Protein AF-A0A378X7G4-F1 (afdb_monomer)

pLDDT: mean 95.19, std 6.34, range [35.47, 98.81]

Structure (mmCIF, N/CA/C/O backbone):
data_AF-A0A378X7G4-F1
#
_entry.id   AF-A0A378X7G4-F1
#
loop_
_atom_site.group_PDB
_atom_site.id
_atom_site.type_symbol
_atom_site.label_atom_id
_atom_site.label_alt_id
_atom_site.label_comp_id
_atom_site.label_asym_id
_atom_site.label_entity_id
_atom_site.label_seq_id
_atom_site.pdbx_PDB_ins_code
_atom_site.Cartn_x
_atom_site.Cartn_y
_atom_site.Cartn_z
_atom_site.occupancy
_atom_site.B_iso_or_equiv
_atom_site.auth_seq_id
_atom_site.auth_comp_id
_atom_site.auth_asym_id
_atom_site.auth_atom_id
_atom_site.pdbx_PDB_model_num
ATOM 1 N N . MET A 1 1 ? -7.967 -19.790 5.356 1.00 35.47 1 MET A N 1
ATOM 2 C CA . MET A 1 1 ? -6.818 -19.905 4.427 1.00 35.47 1 MET A CA 1
ATOM 3 C C . MET A 1 1 ? -5.693 -19.084 5.036 1.00 35.47 1 MET A C 1
ATOM 5 O O . MET A 1 1 ? -6.019 -18.020 5.547 1.00 35.47 1 MET A O 1
ATOM 9 N N . PRO A 1 2 ? -4.436 -19.554 5.077 1.00 47.34 2 PRO A N 1
ATOM 10 C CA . PRO A 1 2 ? -3.350 -18.771 5.660 1.00 47.34 2 PRO A CA 1
ATOM 11 C C . PRO A 1 2 ? -3.248 -17.403 4.979 1.00 47.34 2 PRO A C 1
ATOM 13 O O . PRO A 1 2 ? -3.559 -17.244 3.797 1.00 47.34 2 PRO A O 1
ATOM 16 N N . VAL A 1 3 ? -2.841 -16.405 5.757 1.00 61.59 3 VAL A N 1
ATOM 17 C CA . VAL A 1 3 ? -2.626 -15.044 5.280 1.00 61.59 3 VAL A CA 1
ATOM 18 C C . VAL A 1 3 ? -1.463 -15.049 4.291 1.00 61.59 3 VAL A C 1
ATOM 20 O O . VAL A 1 3 ? -0.300 -15.020 4.682 1.00 61.59 3 VAL A O 1
ATOM 23 N N . ASN A 1 4 ? -1.779 -15.107 2.999 1.00 81.88 4 ASN A N 1
ATOM 24 C CA . ASN A 1 4 ? -0.755 -15.203 1.971 1.00 81.88 4 ASN A CA 1
ATOM 25 C C . ASN A 1 4 ? -0.098 -13.837 1.749 1.00 81.88 4 ASN A C 1
ATOM 27 O O . ASN A 1 4 ? -0.725 -12.869 1.297 1.00 81.88 4 ASN A O 1
ATOM 31 N N . VAL A 1 5 ? 1.190 -13.781 2.070 1.00 94.00 5 VAL A N 1
ATOM 32 C CA . VAL A 1 5 ? 2.094 -12.664 1.807 1.00 94.00 5 VAL A CA 1
ATOM 33 C C . VAL A 1 5 ? 3.310 -13.242 1.101 1.00 94.00 5 VAL A C 1
ATOM 35 O O . VAL A 1 5 ? 3.940 -14.156 1.620 1.00 94.00 5 VAL A O 1
ATOM 38 N N . ILE A 1 6 ? 3.640 -12.703 -0.068 1.00 96.56 6 ILE A N 1
ATOM 39 C CA . ILE A 1 6 ? 4.942 -12.913 -0.702 1.00 96.56 6 ILE A CA 1
ATOM 40 C C . ILE A 1 6 ? 5.755 -11.680 -0.347 1.00 96.56 6 ILE A C 1
ATOM 42 O O . ILE A 1 6 ? 5.477 -10.594 -0.860 1.00 96.56 6 ILE A O 1
ATOM 46 N N . ASP A 1 7 ? 6.684 -11.827 0.592 1.00 94.75 7 ASP A N 1
ATOM 47 C CA . ASP A 1 7 ? 7.397 -10.695 1.177 1.00 94.75 7 ASP A CA 1
ATOM 48 C C . ASP A 1 7 ? 8.709 -10.337 0.457 1.00 94.75 7 ASP A C 1
ATOM 50 O O . ASP A 1 7 ? 9.270 -9.269 0.717 1.00 94.75 7 ASP A O 1
ATOM 54 N N . ARG A 1 8 ? 9.167 -11.203 -0.460 1.00 95.06 8 ARG A N 1
ATOM 55 C CA . ARG A 1 8 ? 10.351 -11.041 -1.320 1.00 95.06 8 ARG A CA 1
ATOM 56 C C . ARG A 1 8 ? 10.139 -11.692 -2.686 1.00 95.06 8 ARG A C 1
ATOM 58 O O . ARG A 1 8 ? 9.442 -12.699 -2.805 1.00 95.06 8 ARG A O 1
ATOM 65 N N . PHE A 1 9 ? 10.777 -11.150 -3.724 1.00 96.94 9 PHE A N 1
ATOM 66 C CA . PHE A 1 9 ? 10.711 -11.681 -5.094 1.00 96.94 9 PHE A CA 1
ATOM 67 C C . PHE A 1 9 ? 11.976 -12.471 -5.444 1.00 96.94 9 PHE A C 1
ATOM 69 O O . PHE A 1 9 ? 12.744 -12.115 -6.340 1.00 96.94 9 PHE A O 1
ATOM 76 N N . GLU A 1 10 ? 12.174 -13.564 -4.717 1.00 94.19 10 GLU A N 1
ATOM 77 C CA . GLU A 1 10 ? 13.291 -14.503 -4.858 1.00 94.19 10 GLU A CA 1
ATOM 78 C C . GLU A 1 10 ? 12.762 -15.893 -5.258 1.00 94.19 10 GLU A C 1
ATOM 80 O O . GLU A 1 10 ? 11.548 -16.120 -5.288 1.00 94.19 10 GLU A O 1
ATOM 85 N N . ASP A 1 11 ? 13.659 -16.802 -5.647 1.00 94.19 11 ASP A N 1
ATOM 86 C CA . ASP A 1 11 ? 13.351 -18.196 -5.998 1.00 94.19 11 ASP A CA 1
ATOM 87 C C . ASP A 1 11 ? 12.142 -18.350 -6.945 1.00 94.19 11 ASP A C 1
ATOM 89 O O . ASP A 1 11 ? 12.082 -17.749 -8.024 1.00 94.19 11 ASP A O 1
ATOM 93 N N . GLN A 1 12 ? 11.127 -19.117 -6.538 1.00 94.62 12 GLN A N 1
ATOM 94 C CA . GLN A 1 12 ? 9.896 -19.342 -7.300 1.00 94.62 12 GLN A CA 1
ATOM 95 C C . GLN A 1 12 ? 9.088 -18.060 -7.576 1.00 94.62 12 GLN A C 1
ATOM 97 O O . GLN A 1 12 ? 8.245 -18.043 -8.477 1.00 94.62 12 GLN A O 1
ATOM 102 N N . HIS A 1 13 ? 9.339 -16.982 -6.828 1.00 96.62 13 HIS A N 1
ATOM 103 C CA . HIS A 1 13 ? 8.706 -15.671 -6.973 1.00 96.62 13 HIS A CA 1
ATOM 104 C C . HIS A 1 13 ? 9.586 -14.661 -7.714 1.00 96.62 13 HIS A C 1
ATOM 106 O O . HIS A 1 13 ? 9.145 -13.537 -7.959 1.00 96.62 13 HIS A O 1
ATOM 112 N N . ARG A 1 14 ? 10.787 -15.055 -8.164 1.00 97.19 14 ARG A N 1
ATOM 113 C CA . ARG A 1 14 ? 11.723 -14.171 -8.876 1.00 97.19 14 ARG A CA 1
ATOM 114 C C . ARG A 1 14 ? 11.117 -13.504 -10.106 1.00 97.19 14 ARG A C 1
ATOM 116 O O . ARG A 1 14 ? 11.464 -12.370 -10.418 1.00 97.19 14 ARG A O 1
ATOM 123 N N . TYR A 1 15 ? 10.165 -14.160 -10.764 1.00 96.88 15 TYR A N 1
ATOM 124 C CA . TYR A 1 15 ? 9.430 -13.613 -11.907 1.00 96.88 15 TYR A CA 1
ATOM 125 C C . TYR A 1 15 ? 8.639 -12.329 -11.593 1.00 96.88 15 TYR A C 1
ATOM 127 O O . TYR A 1 15 ? 8.263 -11.620 -12.522 1.00 96.88 15 TYR A O 1
ATOM 135 N N . LEU A 1 16 ? 8.386 -12.001 -10.322 1.00 98.00 16 LEU A N 1
ATOM 136 C CA . LEU A 1 16 ? 7.753 -10.744 -9.909 1.00 98.00 16 LEU A CA 1
ATOM 137 C C . LEU A 1 16 ? 8.734 -9.560 -9.933 1.00 98.00 16 LEU A C 1
ATOM 139 O O . LEU A 1 16 ? 8.317 -8.427 -10.160 1.00 98.00 16 LEU A O 1
ATOM 143 N N . SER A 1 17 ? 10.037 -9.812 -9.782 1.00 97.75 17 SER A N 1
ATOM 144 C CA . SER A 1 17 ? 11.073 -8.775 -9.765 1.00 97.75 17 SER A CA 1
ATOM 145 C C . SER A 1 17 ? 11.287 -8.135 -11.139 1.00 97.75 17 SER A C 1
ATOM 147 O O . SER A 1 17 ? 11.224 -8.802 -12.173 1.00 97.75 17 SER A O 1
ATOM 149 N N . ASN A 1 18 ? 11.644 -6.850 -11.177 1.00 97.19 18 ASN A N 1
ATOM 150 C CA . ASN A 1 18 ? 12.083 -6.189 -12.415 1.00 97.19 18 ASN A CA 1
ATOM 151 C C . ASN A 1 18 ? 13.447 -6.692 -12.924 1.00 97.19 18 ASN A C 1
ATOM 153 O O . ASN A 1 18 ? 13.796 -6.477 -14.085 1.00 97.19 18 ASN A O 1
ATOM 157 N N . PHE A 1 19 ? 14.194 -7.380 -12.055 1.00 96.94 19 PHE A N 1
ATOM 158 C CA . PHE A 1 19 ? 15.480 -8.024 -12.330 1.00 96.94 19 PHE A CA 1
ATOM 159 C C . PHE A 1 19 ? 15.328 -9.482 -12.790 1.00 96.94 19 PHE A C 1
ATOM 161 O O . PHE A 1 19 ? 16.297 -10.239 -12.772 1.00 96.94 19 PHE A O 1
ATOM 168 N N . SER A 1 20 ? 14.112 -9.923 -13.115 1.00 96.00 20 SER A N 1
ATOM 169 C CA . SER A 1 20 ? 13.889 -11.218 -13.757 1.00 96.00 20 SER A CA 1
ATOM 170 C C . SER A 1 20 ? 14.214 -11.148 -15.247 1.00 96.00 20 SER A C 1
ATOM 172 O O . SER A 1 20 ? 13.857 -10.152 -15.884 1.00 96.00 20 SER A O 1
ATOM 174 N N . ASP A 1 21 ? 14.747 -12.232 -15.803 1.00 94.06 21 ASP A N 1
ATOM 175 C CA . ASP A 1 21 ? 15.104 -12.357 -17.223 1.00 94.06 21 ASP A CA 1
ATOM 176 C C . ASP A 1 21 ? 13.869 -12.605 -18.102 1.00 94.06 21 ASP A C 1
ATOM 178 O O . ASP A 1 21 ? 13.699 -13.652 -18.722 1.00 94.06 21 ASP A O 1
ATOM 182 N N . PHE A 1 22 ? 12.966 -11.625 -18.110 1.00 95.44 22 PHE A N 1
ATOM 183 C CA . PHE A 1 22 ? 11.784 -11.598 -18.959 1.00 95.44 22 PHE A CA 1
ATOM 184 C C . PHE A 1 22 ? 11.665 -10.235 -19.637 1.00 95.44 22 PHE A C 1
ATOM 186 O O . PHE A 1 22 ? 11.726 -9.213 -18.938 1.00 95.44 22 PHE A O 1
ATOM 193 N N . PRO A 1 23 ? 11.447 -10.211 -20.963 1.00 95.75 23 PRO A N 1
ATOM 194 C CA . PRO A 1 23 ? 11.403 -8.974 -21.716 1.00 95.75 23 PRO A CA 1
ATOM 195 C C . PRO A 1 23 ? 10.223 -8.106 -21.288 1.00 95.75 23 PRO A C 1
ATOM 197 O O . PRO A 1 23 ? 9.150 -8.586 -20.915 1.00 95.75 23 PRO A O 1
ATOM 200 N N . ALA A 1 24 ? 10.424 -6.799 -21.382 1.00 97.06 24 ALA A N 1
ATOM 201 C CA . ALA A 1 24 ? 9.384 -5.804 -21.185 1.00 97.06 24 ALA A CA 1
ATOM 202 C C . ALA A 1 24 ? 9.487 -4.754 -22.287 1.00 97.06 24 ALA A C 1
ATOM 204 O O . ALA A 1 24 ? 10.575 -4.480 -22.796 1.00 97.06 24 ALA A O 1
ATOM 205 N N . ALA A 1 25 ? 8.363 -4.141 -22.641 1.00 96.00 25 ALA A N 1
ATOM 206 C CA . ALA A 1 25 ? 8.359 -2.986 -23.527 1.00 96.00 25 ALA A CA 1
ATOM 207 C C . ALA A 1 25 ? 7.962 -1.722 -22.772 1.00 96.00 25 ALA A C 1
ATOM 209 O O . ALA A 1 25 ? 7.147 -1.764 -21.851 1.00 96.00 25 ALA A O 1
ATOM 210 N N . TYR A 1 26 ? 8.506 -0.600 -23.218 1.00 96.62 26 TYR A N 1
ATOM 211 C CA . TYR A 1 26 ? 8.044 0.725 -22.839 1.00 96.62 26 TYR A CA 1
ATOM 212 C C . TYR A 1 26 ? 8.026 1.594 -24.086 1.00 96.62 26 TYR A C 1
ATOM 214 O O . TYR A 1 26 ? 9.038 1.679 -24.792 1.00 96.62 26 TYR A O 1
ATOM 222 N N . ARG A 1 27 ? 6.867 2.207 -24.359 1.00 89.50 27 ARG A N 1
ATOM 223 C CA . ARG A 1 27 ? 6.539 2.750 -25.686 1.00 89.50 27 ARG A CA 1
ATOM 224 C C . ARG A 1 27 ? 6.741 1.655 -26.749 1.00 89.50 27 ARG A C 1
ATOM 226 O O . ARG A 1 27 ? 6.476 0.484 -26.480 1.00 89.50 27 ARG A O 1
ATOM 233 N N . ASP A 1 28 ? 7.260 2.010 -27.914 1.00 87.81 28 ASP A N 1
ATOM 234 C CA . ASP A 1 28 ? 7.427 1.092 -29.045 1.00 87.81 28 ASP A CA 1
ATOM 235 C C . ASP A 1 28 ? 8.752 0.307 -29.024 1.00 87.81 28 ASP A C 1
ATOM 237 O O . ASP A 1 28 ? 9.139 -0.289 -30.027 1.00 87.81 28 ASP A O 1
ATOM 241 N N . ARG A 1 29 ? 9.475 0.289 -27.890 1.00 94.94 29 ARG A N 1
ATOM 242 C CA . ARG A 1 29 ? 10.772 -0.397 -27.764 1.00 94.94 29 ARG A CA 1
ATOM 243 C C . ARG A 1 29 ? 10.734 -1.544 -26.762 1.00 94.94 29 ARG A C 1
ATOM 245 O O . ARG A 1 29 ? 10.233 -1.404 -25.645 1.00 94.94 29 ARG A O 1
ATOM 252 N N . TRP A 1 30 ? 11.339 -2.656 -27.167 1.00 95.88 30 TRP A N 1
ATOM 253 C CA . TRP A 1 30 ? 11.593 -3.826 -26.336 1.00 95.88 30 TRP A CA 1
ATOM 254 C C . TRP A 1 30 ? 12.924 -3.731 -25.606 1.00 95.88 30 TRP A C 1
ATOM 256 O O . TRP A 1 30 ? 13.909 -3.221 -26.141 1.00 95.88 30 TRP A O 1
ATOM 266 N N . TYR A 1 31 ? 12.936 -4.265 -24.390 1.00 97.81 31 TYR A N 1
ATOM 267 C CA . TYR A 1 31 ? 14.105 -4.319 -23.535 1.00 97.81 31 TYR A CA 1
ATOM 268 C C . TYR A 1 31 ? 14.277 -5.718 -22.932 1.00 97.81 31 TYR A C 1
ATOM 270 O O . TYR A 1 31 ? 13.270 -6.392 -22.687 1.00 97.81 31 TYR A O 1
ATOM 278 N N . PRO A 1 32 ? 15.523 -6.134 -22.628 1.00 97.25 32 PRO A N 1
ATOM 279 C CA . PRO A 1 32 ? 15.801 -7.455 -22.061 1.00 97.25 32 PRO A CA 1
ATOM 280 C C . PRO A 1 32 ? 15.066 -7.729 -20.745 1.00 97.25 32 PRO A C 1
ATOM 282 O O . PRO A 1 32 ? 14.628 -8.849 -20.503 1.00 97.25 32 PRO A O 1
ATOM 285 N N . THR A 1 33 ? 14.901 -6.702 -19.903 1.00 98.12 33 THR A N 1
ATOM 286 C CA . THR A 1 33 ? 14.136 -6.796 -18.652 1.00 98.12 33 THR A CA 1
ATOM 287 C C . THR A 1 33 ? 13.310 -5.540 -18.384 1.00 98.12 33 THR A C 1
ATOM 289 O O . THR A 1 33 ? 13.551 -4.473 -18.957 1.00 98.12 33 THR A O 1
ATOM 292 N N . ALA A 1 34 ? 12.372 -5.636 -17.439 1.00 98.00 34 ALA A N 1
ATOM 293 C CA . ALA A 1 34 ? 11.649 -4.476 -16.917 1.00 98.00 34 ALA A CA 1
ATOM 294 C C . ALA A 1 34 ? 12.586 -3.399 -16.337 1.00 98.00 34 ALA A C 1
ATOM 296 O O . ALA A 1 34 ? 12.330 -2.211 -16.519 1.00 98.00 34 ALA A O 1
ATOM 297 N N . GLU A 1 35 ? 13.698 -3.781 -15.697 1.00 98.44 35 GLU A N 1
ATOM 298 C CA . GLU A 1 35 ? 14.681 -2.805 -15.209 1.00 98.44 35 GLU A CA 1
ATOM 299 C C . GLU A 1 35 ? 15.330 -2.014 -16.354 1.00 98.44 35 GLU A C 1
ATOM 301 O O . GLU A 1 35 ? 15.507 -0.806 -16.223 1.00 98.44 35 GLU A O 1
ATOM 306 N N . HIS A 1 36 ? 15.632 -2.654 -17.490 1.00 98.75 36 HIS A N 1
ATOM 307 C CA . HIS A 1 36 ? 16.171 -1.957 -18.663 1.00 98.75 36 HIS A CA 1
ATOM 308 C C . HIS A 1 36 ? 15.172 -0.928 -19.201 1.00 98.75 36 HIS A C 1
ATOM 310 O O . HIS A 1 36 ? 15.531 0.233 -19.401 1.00 98.75 36 HIS A O 1
ATOM 316 N N . ALA A 1 37 ? 13.908 -1.328 -19.362 1.00 98.44 37 ALA A N 1
ATOM 317 C CA . ALA A 1 37 ? 12.851 -0.434 -19.825 1.00 98.44 37 ALA A CA 1
ATOM 318 C C . ALA A 1 37 ? 12.656 0.758 -18.871 1.00 98.44 37 ALA A C 1
ATOM 320 O O . ALA A 1 37 ? 12.609 1.911 -19.303 1.00 98.44 37 ALA A O 1
ATOM 321 N N . PHE A 1 38 ? 12.605 0.494 -17.562 1.00 98.50 38 PHE A N 1
ATOM 322 C CA . PHE A 1 38 ? 12.433 1.527 -16.544 1.00 98.50 38 PHE A CA 1
ATOM 323 C C . PHE A 1 38 ? 13.642 2.471 -16.445 1.00 98.50 38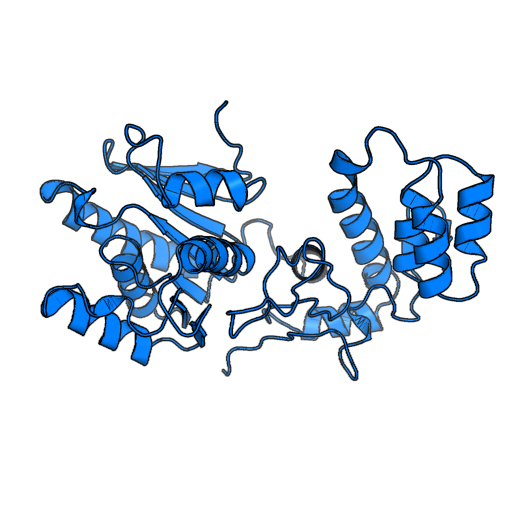 PHE A C 1
ATOM 325 O O . PHE A 1 38 ? 13.473 3.681 -16.297 1.00 98.50 38 PHE A O 1
ATOM 332 N N . ALA A 1 39 ? 14.864 1.944 -16.551 1.00 98.50 39 ALA A N 1
ATOM 333 C CA . ALA A 1 39 ? 16.085 2.741 -16.562 1.00 98.50 39 ALA A CA 1
ATOM 334 C C . ALA A 1 39 ? 16.169 3.639 -17.803 1.00 98.50 39 ALA A C 1
ATOM 336 O O . ALA A 1 39 ? 16.522 4.809 -17.669 1.00 98.50 39 ALA A O 1
ATOM 337 N N . ALA A 1 40 ? 15.804 3.130 -18.983 1.00 98.38 40 ALA A N 1
ATOM 338 C CA . ALA A 1 40 ? 15.804 3.902 -20.225 1.00 98.38 40 ALA A CA 1
ATOM 339 C C . ALA A 1 40 ? 14.751 5.020 -20.208 1.00 98.38 40 ALA A C 1
ATOM 341 O O . ALA A 1 40 ? 15.003 6.123 -20.683 1.00 98.38 40 ALA A O 1
ATOM 342 N N . ALA A 1 41 ? 13.595 4.779 -19.583 1.00 98.12 41 ALA A N 1
ATOM 343 C CA . ALA A 1 41 ? 12.507 5.751 -19.479 1.00 98.12 41 ALA A CA 1
ATOM 344 C C . ALA A 1 41 ? 12.843 7.015 -18.661 1.00 98.12 41 ALA A C 1
ATOM 346 O O . ALA A 1 41 ? 12.105 8.005 -18.727 1.00 98.12 41 ALA A O 1
ATOM 347 N N . LYS A 1 42 ? 13.938 6.989 -17.889 1.00 98.31 42 LYS A N 1
ATOM 348 C CA . LYS A 1 42 ? 14.423 8.122 -17.087 1.00 98.31 42 LYS A CA 1
ATOM 349 C C . LYS A 1 42 ? 14.941 9.285 -17.920 1.00 98.31 42 LYS A C 1
ATOM 351 O O . LYS A 1 42 ? 15.027 10.395 -17.406 1.00 98.31 42 LYS A O 1
ATOM 356 N N . THR A 1 43 ? 15.292 9.049 -19.175 1.00 98.06 43 THR A N 1
ATOM 357 C CA . THR A 1 43 ? 15.865 10.063 -20.055 1.00 98.06 43 THR A CA 1
ATOM 358 C C . THR A 1 43 ? 15.116 10.123 -21.375 1.00 98.06 43 THR A C 1
ATOM 360 O O . THR A 1 43 ? 14.380 9.208 -21.741 1.00 98.06 43 THR A O 1
ATOM 363 N N . THR A 1 44 ? 15.281 11.236 -22.076 1.00 96.31 44 THR A N 1
ATOM 364 C CA . THR A 1 44 ? 14.825 11.417 -23.456 1.00 96.31 44 THR A CA 1
ATOM 365 C C . THR A 1 44 ? 15.981 11.362 -24.451 1.00 96.31 44 THR A C 1
ATOM 367 O O . THR A 1 44 ? 15.726 11.418 -25.649 1.00 96.31 44 THR A O 1
ATOM 370 N N . ASP A 1 45 ? 17.227 11.239 -23.978 1.00 97.50 45 ASP A N 1
ATOM 371 C CA . ASP A 1 45 ? 18.416 11.154 -24.824 1.00 97.50 45 ASP A CA 1
ATOM 372 C C . ASP A 1 45 ? 18.500 9.777 -25.519 1.00 97.50 45 ASP A C 1
ATOM 374 O O . ASP A 1 45 ? 18.670 8.753 -24.840 1.00 97.50 45 ASP A O 1
ATOM 378 N N . PRO A 1 46 ? 18.415 9.720 -26.864 1.00 96.69 46 PRO A N 1
ATOM 379 C CA . PRO A 1 46 ? 18.451 8.466 -27.611 1.00 96.69 46 PRO A CA 1
ATOM 380 C C . PRO A 1 46 ? 19.738 7.656 -27.416 1.00 96.69 46 PRO A C 1
ATOM 382 O O . PRO A 1 46 ? 19.675 6.426 -27.430 1.00 96.69 46 PRO A O 1
ATOM 385 N N . GLN A 1 47 ? 20.890 8.305 -27.206 1.00 97.75 47 GLN A N 1
ATOM 386 C CA . GLN A 1 47 ? 22.169 7.611 -27.026 1.00 97.75 47 GLN A CA 1
ATOM 387 C C . GLN A 1 47 ? 22.199 6.857 -25.695 1.00 97.75 47 GLN A C 1
ATOM 389 O O . GLN A 1 47 ? 22.606 5.694 -25.639 1.00 97.75 47 GLN A O 1
ATOM 394 N N . TRP A 1 48 ? 21.706 7.485 -24.624 1.00 98.19 48 TRP A N 1
ATOM 395 C CA . TRP A 1 48 ? 21.566 6.823 -23.327 1.00 98.19 48 TRP A CA 1
ATOM 396 C C . TRP A 1 48 ? 20.532 5.703 -23.360 1.00 98.19 48 TRP A C 1
ATOM 398 O O . TRP A 1 48 ? 20.771 4.648 -22.774 1.00 98.19 48 TRP A O 1
ATOM 408 N N . ILE A 1 49 ? 19.414 5.902 -24.063 1.00 98.25 49 ILE A N 1
ATOM 409 C CA . ILE A 1 49 ? 18.386 4.869 -24.239 1.00 98.25 49 ILE A CA 1
ATOM 410 C C . ILE A 1 49 ? 18.972 3.635 -24.934 1.00 98.25 49 ILE A C 1
ATOM 412 O O . ILE A 1 49 ? 18.781 2.524 -24.439 1.00 98.25 49 ILE A O 1
ATOM 416 N N . ALA A 1 50 ? 19.709 3.813 -26.037 1.00 97.69 50 ALA A N 1
ATOM 417 C CA . ALA A 1 50 ? 20.367 2.708 -26.739 1.00 97.69 50 ALA A CA 1
ATOM 418 C C . ALA A 1 50 ? 21.378 1.998 -25.828 1.00 97.69 50 ALA A C 1
ATOM 420 O O . ALA A 1 50 ? 21.290 0.790 -25.632 1.00 97.69 50 ALA A O 1
ATOM 421 N N . ARG A 1 51 ? 22.255 2.760 -25.164 1.00 98.12 51 ARG A N 1
ATOM 422 C CA . ARG A 1 51 ? 23.260 2.205 -24.248 1.00 98.12 51 ARG A CA 1
ATOM 423 C C . ARG A 1 51 ? 22.650 1.416 -23.088 1.00 98.12 51 ARG A C 1
ATOM 425 O O . ARG A 1 51 ? 23.226 0.424 -22.655 1.00 98.12 51 ARG A O 1
ATOM 432 N N . ILE A 1 52 ? 21.518 1.870 -22.547 1.00 98.50 52 ILE A N 1
ATOM 433 C CA . ILE A 1 52 ? 20.797 1.145 -21.495 1.00 98.50 52 ILE A CA 1
ATOM 434 C C . ILE A 1 52 ? 20.161 -0.120 -22.056 1.00 98.50 52 ILE A C 1
ATOM 436 O O . ILE A 1 52 ? 20.204 -1.139 -21.379 1.00 98.50 52 ILE A O 1
ATOM 440 N N . ALA A 1 53 ? 19.581 -0.068 -23.256 1.00 97.81 53 ALA A N 1
ATOM 441 C CA . ALA A 1 53 ? 18.983 -1.237 -23.891 1.00 97.81 53 ALA A CA 1
ATOM 442 C C . ALA A 1 53 ? 20.009 -2.350 -24.161 1.00 97.81 53 ALA A C 1
ATOM 444 O O . ALA A 1 53 ? 19.665 -3.517 -23.996 1.00 97.81 53 ALA A O 1
ATOM 445 N N . ASP A 1 54 ? 21.247 -1.977 -24.493 1.00 98.06 54 ASP A N 1
ATOM 446 C CA . ASP A 1 54 ? 22.352 -2.898 -24.793 1.00 98.06 54 ASP A CA 1
ATOM 447 C C . ASP A 1 54 ? 23.157 -3.309 -23.544 1.00 98.06 54 ASP A C 1
ATOM 449 O O . ASP A 1 54 ? 24.195 -3.969 -23.641 1.00 98.06 54 ASP A O 1
ATOM 453 N N . ALA A 1 55 ? 22.726 -2.901 -22.346 1.00 98.38 55 ALA A N 1
ATOM 454 C CA . ALA A 1 55 ? 23.420 -3.256 -21.117 1.00 98.38 55 ALA A CA 1
ATOM 455 C C . ALA A 1 55 ? 23.396 -4.784 -20.895 1.00 98.38 55 ALA A C 1
ATOM 457 O O . ALA A 1 55 ? 22.366 -5.425 -21.089 1.00 98.38 55 ALA A O 1
ATOM 458 N N . PRO A 1 56 ? 24.496 -5.395 -20.417 1.00 97.81 56 PRO A N 1
ATOM 459 C CA . PRO A 1 56 ? 24.597 -6.855 -20.320 1.00 97.81 56 PRO A CA 1
ATOM 460 C C . PRO A 1 56 ? 23.777 -7.463 -19.170 1.00 97.81 56 PRO A C 1
ATOM 462 O O . PRO A 1 56 ? 23.718 -8.680 -19.031 1.00 97.81 56 PRO A O 1
ATOM 465 N N . SER A 1 57 ? 23.204 -6.643 -18.283 1.00 98.31 57 SER A N 1
ATOM 466 C CA . SER A 1 57 ? 22.427 -7.114 -17.135 1.00 98.31 57 SER A CA 1
ATOM 467 C C . SER A 1 57 ? 21.496 -6.023 -16.594 1.00 98.31 57 SER A C 1
ATOM 469 O O . SER A 1 57 ? 21.802 -4.832 -16.728 1.00 98.31 57 SER A O 1
ATOM 471 N N . PRO A 1 58 ? 20.402 -6.382 -15.887 1.00 97.94 58 PRO A N 1
ATOM 472 C CA . PRO A 1 58 ? 19.546 -5.395 -15.222 1.00 97.94 58 PRO A CA 1
ATOM 473 C C . PRO A 1 58 ? 20.320 -4.537 -14.208 1.00 97.94 58 PRO A C 1
ATOM 475 O O . PRO A 1 58 ? 20.028 -3.354 -14.037 1.00 97.94 58 PRO A O 1
ATOM 478 N N . GLY A 1 59 ? 21.360 -5.092 -13.574 1.00 97.75 59 GLY A N 1
ATOM 479 C CA . GLY A 1 59 ? 22.255 -4.337 -12.697 1.00 97.75 59 GLY A CA 1
ATOM 480 C C . GLY A 1 59 ? 23.029 -3.247 -13.443 1.00 97.75 59 GLY A C 1
ATOM 481 O O . GLY A 1 59 ? 23.068 -2.104 -12.981 1.00 97.75 59 GLY A O 1
ATOM 482 N N . ALA A 1 60 ? 23.592 -3.567 -14.611 1.00 98.31 60 ALA A N 1
ATOM 483 C CA . ALA A 1 60 ? 24.276 -2.597 -15.465 1.00 98.31 60 ALA A CA 1
ATOM 484 C C . ALA A 1 60 ? 23.304 -1.531 -16.002 1.00 98.31 60 ALA A C 1
ATOM 486 O O . ALA A 1 60 ? 23.606 -0.337 -15.940 1.00 98.31 60 ALA A O 1
ATOM 487 N N . ALA A 1 61 ? 22.103 -1.935 -16.425 1.00 98.56 61 ALA A N 1
ATOM 488 C CA . ALA A 1 61 ? 21.050 -1.021 -16.860 1.00 98.56 61 ALA A CA 1
ATOM 489 C C . ALA A 1 61 ? 20.655 -0.030 -15.753 1.00 98.56 61 ALA A C 1
ATOM 491 O O . ALA A 1 61 ? 20.616 1.181 -15.980 1.00 98.56 61 ALA A O 1
ATOM 492 N N . LYS A 1 62 ? 20.459 -0.517 -14.519 1.00 97.69 62 LYS A N 1
ATOM 493 C CA . LYS A 1 62 ? 20.175 0.322 -13.345 1.00 97.69 62 LYS A CA 1
ATOM 494 C C . LYS A 1 62 ? 21.296 1.317 -13.059 1.00 97.69 62 LYS A C 1
ATOM 496 O O . LYS A 1 62 ? 21.019 2.469 -12.723 1.00 97.69 62 LYS A O 1
ATOM 501 N N . GLN A 1 63 ? 22.556 0.890 -13.170 1.00 97.94 63 GLN A N 1
ATOM 502 C CA . GLN A 1 63 ? 23.717 1.763 -12.972 1.00 97.94 63 GLN A CA 1
ATOM 503 C C . GLN A 1 63 ? 23.787 2.865 -14.033 1.00 97.94 63 GLN A C 1
ATOM 505 O O . GLN A 1 63 ? 23.987 4.027 -13.682 1.00 97.94 63 GLN A O 1
ATOM 510 N N . LEU A 1 64 ? 23.569 2.529 -15.306 1.00 98.38 64 LEU A N 1
ATOM 511 C CA . LEU A 1 64 ? 23.496 3.508 -16.390 1.00 98.38 64 LEU A CA 1
ATOM 512 C C . LEU A 1 64 ? 22.327 4.477 -16.181 1.00 98.38 64 LEU A C 1
ATOM 514 O O . LEU A 1 64 ? 22.527 5.686 -16.212 1.00 98.38 64 LEU A O 1
ATOM 518 N N . GLY A 1 65 ? 21.144 3.968 -15.832 1.00 97.50 65 GLY A N 1
ATOM 519 C CA . GLY A 1 65 ? 19.956 4.765 -15.514 1.00 97.50 65 GLY A CA 1
ATOM 520 C C . GLY A 1 65 ? 20.100 5.691 -14.299 1.00 97.50 65 GLY A C 1
ATOM 521 O O . GLY A 1 65 ? 19.238 6.534 -14.075 1.00 97.50 65 GLY A O 1
ATOM 522 N N . ARG A 1 66 ? 21.149 5.552 -13.477 1.00 96.62 66 ARG A N 1
ATOM 523 C CA . ARG A 1 66 ? 21.490 6.524 -12.418 1.00 96.62 66 ARG A CA 1
ATOM 524 C C . ARG A 1 66 ? 22.337 7.694 -12.929 1.00 96.62 66 ARG A C 1
ATOM 526 O O . ARG A 1 66 ? 22.449 8.685 -12.221 1.00 96.62 66 ARG A O 1
ATOM 533 N N . ARG A 1 67 ? 22.948 7.564 -14.110 1.00 97.56 67 ARG A N 1
ATOM 534 C CA . ARG A 1 67 ? 23.879 8.538 -14.706 1.00 97.56 67 ARG A CA 1
ATOM 535 C C . ARG A 1 67 ? 23.269 9.345 -15.849 1.00 97.56 67 ARG A C 1
ATOM 537 O O . ARG A 1 67 ? 23.888 10.304 -16.295 1.00 97.56 67 ARG A O 1
ATOM 544 N N . VAL A 1 68 ? 22.098 8.944 -16.341 1.00 97.81 68 VAL A N 1
ATOM 545 C CA . VAL A 1 68 ? 21.441 9.630 -17.456 1.00 97.81 68 VAL A CA 1
ATOM 546 C C . VAL A 1 68 ? 21.049 11.066 -17.094 1.00 97.81 68 VAL A C 1
ATOM 548 O O . VAL A 1 68 ? 20.697 11.325 -15.939 1.00 97.81 68 VAL A O 1
ATOM 551 N N . PRO A 1 69 ? 20.998 11.978 -18.081 1.00 97.50 69 PRO A N 1
ATOM 552 C CA . PRO A 1 69 ? 20.263 13.228 -17.954 1.00 97.50 69 PRO A CA 1
ATOM 553 C C . PRO A 1 69 ? 18.793 12.911 -17.667 1.00 97.50 69 PRO A C 1
ATOM 555 O O . PRO A 1 69 ? 18.093 12.336 -18.507 1.00 97.50 69 PRO A O 1
ATOM 558 N N . LEU A 1 70 ? 18.345 13.220 -16.452 1.00 97.75 70 LEU A N 1
ATOM 559 C CA . LEU A 1 70 ? 16.994 12.903 -16.014 1.00 97.75 70 LEU A CA 1
ATOM 560 C C . LEU A 1 70 ? 15.994 13.827 -16.709 1.00 97.75 70 LEU A C 1
ATOM 562 O O . LEU A 1 70 ? 16.194 15.039 -16.771 1.00 97.75 70 LEU A O 1
ATOM 566 N N . ARG A 1 71 ? 14.894 13.263 -17.205 1.00 97.00 71 ARG A N 1
ATOM 567 C CA . ARG A 1 71 ? 13.798 14.064 -17.750 1.00 97.00 71 ARG A CA 1
ATOM 568 C C . ARG A 1 71 ? 13.155 14.948 -16.661 1.00 97.00 71 ARG A C 1
ATOM 570 O O . ARG A 1 71 ? 13.026 14.484 -15.524 1.00 97.00 71 ARG A O 1
ATOM 577 N N . PRO A 1 72 ? 12.702 16.176 -16.983 1.00 96.38 72 PRO A N 1
ATOM 578 C CA . PRO A 1 72 ? 12.235 17.137 -15.973 1.00 96.38 72 PRO A CA 1
ATOM 579 C C . PRO A 1 72 ? 11.018 16.682 -15.153 1.00 96.38 72 PRO A C 1
ATOM 581 O O . PRO A 1 72 ? 10.856 17.069 -14.002 1.00 96.38 72 PRO A O 1
ATOM 584 N N . ASP A 1 73 ? 10.158 15.850 -15.737 1.00 96.56 73 ASP A N 1
ATOM 585 C CA . ASP A 1 73 ? 8.901 15.361 -15.164 1.00 96.56 73 ASP A CA 1
ATOM 586 C C . ASP A 1 73 ? 9.032 14.003 -14.450 1.00 96.56 73 ASP A C 1
ATOM 588 O O . ASP A 1 73 ? 8.024 13.427 -14.033 1.00 96.56 73 ASP A O 1
ATOM 592 N N . TRP A 1 74 ? 10.253 13.472 -14.291 1.00 96.88 74 TRP A N 1
ATOM 593 C CA . TRP A 1 74 ? 10.483 12.101 -13.818 1.00 96.88 74 TRP A CA 1
ATOM 594 C C . TRP A 1 74 ? 9.783 11.772 -12.496 1.00 96.88 74 TRP A C 1
ATOM 596 O O . TRP A 1 74 ? 9.133 10.733 -12.378 1.00 96.88 74 TRP A O 1
ATOM 606 N N . GLU A 1 75 ? 9.883 12.659 -11.507 1.00 94.12 75 GLU A N 1
ATOM 607 C CA . GLU A 1 75 ? 9.299 12.424 -10.183 1.00 94.12 75 GLU A CA 1
ATOM 608 C C . GLU A 1 75 ? 7.771 12.292 -10.225 1.00 94.12 75 GLU A C 1
ATOM 610 O O . GLU A 1 75 ? 7.200 11.536 -9.436 1.00 94.12 75 GLU A O 1
ATOM 615 N N . THR A 1 76 ? 7.130 12.952 -11.191 1.00 92.25 76 THR A N 1
ATOM 616 C CA . THR A 1 76 ? 5.682 12.903 -11.415 1.00 92.25 76 THR A CA 1
ATOM 617 C C . THR A 1 76 ? 5.264 11.620 -12.129 1.00 92.25 76 THR A C 1
ATOM 619 O O . THR A 1 76 ? 4.244 11.030 -11.780 1.00 92.25 76 THR A O 1
ATOM 622 N N . ILE A 1 77 ? 6.046 11.162 -13.112 1.00 95.62 77 ILE A N 1
ATOM 623 C CA . ILE A 1 77 ? 5.622 10.075 -14.008 1.00 95.62 77 ILE A CA 1
ATOM 624 C C . ILE A 1 77 ? 6.173 8.696 -13.638 1.00 95.62 77 ILE A C 1
ATOM 626 O O . ILE A 1 77 ? 5.678 7.695 -14.149 1.00 95.62 77 ILE A O 1
ATOM 630 N N . LYS A 1 78 ? 7.198 8.595 -12.781 1.00 96.88 78 LYS A N 1
ATOM 631 C CA . LYS A 1 78 ? 7.913 7.328 -12.523 1.00 96.88 78 LYS A CA 1
ATOM 632 C C . LYS A 1 78 ? 6.997 6.171 -12.111 1.00 96.88 78 LYS A C 1
ATOM 634 O O . LYS A 1 78 ? 7.261 5.024 -12.458 1.00 96.88 78 LYS A O 1
ATOM 639 N N . THR A 1 79 ? 5.916 6.450 -11.384 1.00 96.19 79 THR A N 1
ATOM 640 C CA . THR A 1 79 ? 4.916 5.446 -10.982 1.00 96.19 79 THR A CA 1
ATOM 641 C C . THR A 1 79 ? 4.078 4.964 -12.159 1.00 96.19 79 THR A C 1
ATOM 643 O O . THR A 1 79 ? 3.862 3.761 -12.290 1.00 96.19 79 THR A O 1
ATOM 646 N N . GLN A 1 80 ? 3.667 5.872 -13.045 1.00 96.44 80 GLN A N 1
ATOM 647 C CA . GLN A 1 80 ? 2.979 5.528 -14.286 1.00 96.44 80 GLN A CA 1
ATOM 648 C C . GLN A 1 80 ? 3.892 4.718 -15.214 1.00 96.44 80 GLN A C 1
ATOM 650 O O . GLN A 1 80 ? 3.495 3.650 -15.670 1.00 96.44 80 GLN A O 1
ATOM 655 N N . VAL A 1 81 ? 5.133 5.169 -15.418 1.00 98.12 81 VAL A N 1
ATOM 656 C CA . VAL A 1 81 ? 6.133 4.461 -16.232 1.00 98.12 81 VAL A CA 1
ATOM 657 C C . VAL A 1 81 ? 6.348 3.040 -15.716 1.00 98.12 81 VAL A C 1
ATOM 659 O O . VAL A 1 81 ? 6.335 2.092 -16.497 1.00 98.12 81 VAL A O 1
ATOM 662 N N . MET A 1 82 ? 6.503 2.864 -14.399 1.00 98.31 82 MET A N 1
ATOM 663 C CA . MET A 1 82 ? 6.643 1.530 -13.814 1.00 98.31 82 MET A CA 1
ATOM 664 C C . MET A 1 82 ? 5.421 0.654 -14.095 1.00 98.31 82 MET A C 1
ATOM 666 O O . MET A 1 82 ? 5.580 -0.511 -14.448 1.00 98.31 82 MET A O 1
ATOM 670 N N . ARG A 1 83 ? 4.206 1.200 -13.965 1.00 97.69 83 ARG A N 1
ATOM 671 C CA . ARG A 1 83 ? 2.977 0.461 -14.278 1.00 97.69 83 ARG A CA 1
ATOM 672 C C . ARG A 1 83 ? 2.945 0.012 -15.731 1.00 97.69 83 ARG A C 1
ATOM 674 O O . ARG A 1 83 ? 2.655 -1.152 -15.963 1.00 97.69 83 ARG A O 1
ATOM 681 N N . GLU A 1 84 ? 3.280 0.881 -16.680 1.00 97.88 84 GLU A N 1
ATOM 682 C CA . GLU A 1 84 ? 3.319 0.535 -18.108 1.00 97.88 84 GLU A CA 1
ATOM 683 C C . GLU A 1 84 ? 4.344 -0.570 -18.403 1.00 97.88 84 GLU A C 1
ATOM 685 O O . GLU A 1 84 ? 4.025 -1.554 -19.071 1.00 97.88 84 GLU A O 1
ATOM 690 N N . VAL A 1 85 ? 5.551 -0.456 -17.841 1.00 98.31 85 VAL A N 1
ATOM 691 C CA . VAL A 1 85 ? 6.618 -1.461 -17.982 1.00 98.31 85 VAL A CA 1
ATOM 692 C C . VAL A 1 85 ? 6.190 -2.813 -17.409 1.00 98.31 85 VAL A C 1
ATOM 694 O O . VAL A 1 85 ? 6.328 -3.847 -18.067 1.00 98.31 85 VAL A O 1
ATOM 697 N N . VAL A 1 86 ? 5.662 -2.820 -16.182 1.00 98.19 86 VAL A N 1
ATOM 698 C CA . VAL A 1 86 ? 5.212 -4.043 -15.508 1.00 98.19 86 VAL A CA 1
ATOM 699 C C . VAL A 1 86 ? 4.026 -4.651 -16.255 1.00 98.19 86 VAL A C 1
ATOM 701 O O . VAL A 1 86 ? 4.041 -5.846 -16.534 1.00 98.19 86 VAL A O 1
ATOM 704 N N . ALA A 1 87 ? 3.034 -3.850 -16.647 1.00 97.44 87 ALA A N 1
ATOM 705 C CA . ALA A 1 87 ? 1.897 -4.320 -17.434 1.00 97.44 87 ALA A CA 1
ATOM 706 C C . ALA A 1 87 ? 2.360 -4.981 -18.737 1.00 97.44 87 ALA A C 1
ATOM 708 O O . ALA A 1 87 ? 1.934 -6.090 -19.041 1.00 97.44 87 ALA A O 1
ATOM 709 N N . SER A 1 88 ? 3.298 -4.359 -19.456 1.00 97.06 88 SER A N 1
ATOM 710 C CA . SER A 1 88 ? 3.869 -4.894 -20.695 1.00 97.06 88 SER A CA 1
ATOM 711 C C . SER A 1 88 ? 4.572 -6.242 -20.498 1.00 97.06 88 SER A C 1
ATOM 713 O O . SER A 1 88 ? 4.315 -7.185 -21.250 1.00 97.06 88 SER A O 1
ATOM 715 N N . LYS A 1 89 ? 5.391 -6.370 -19.443 1.00 96.75 89 LYS A N 1
ATOM 716 C CA . LYS A 1 89 ? 6.074 -7.624 -19.075 1.00 96.75 89 LYS A CA 1
ATOM 717 C C . LYS A 1 89 ? 5.093 -8.792 -18.934 1.00 96.75 89 LYS A C 1
ATOM 719 O O . LYS A 1 89 ? 5.344 -9.880 -19.452 1.00 96.75 89 LYS A O 1
ATOM 724 N N . PHE A 1 90 ? 3.979 -8.575 -18.232 1.00 97.12 90 PHE A N 1
ATOM 725 C CA . PHE A 1 90 ? 2.995 -9.629 -17.981 1.00 97.12 90 PHE A CA 1
ATOM 726 C C . PHE A 1 90 ? 2.021 -9.825 -19.148 1.00 97.12 90 PHE A C 1
ATOM 728 O O . PHE A 1 90 ? 1.720 -10.963 -19.485 1.00 97.12 90 PHE A O 1
ATOM 735 N N . ALA A 1 91 ? 1.576 -8.761 -19.817 1.00 90.88 91 ALA A N 1
ATOM 736 C CA . ALA A 1 91 ? 0.624 -8.850 -20.927 1.00 90.88 91 ALA A CA 1
ATOM 737 C C . ALA A 1 91 ? 1.189 -9.592 -22.148 1.00 90.88 91 ALA A C 1
ATOM 739 O O . ALA A 1 91 ? 0.443 -10.236 -22.880 1.00 90.88 91 ALA A O 1
ATOM 740 N N . ARG A 1 92 ? 2.504 -9.506 -22.379 1.00 81.75 92 ARG A N 1
ATOM 741 C CA . ARG A 1 92 ? 3.152 -10.074 -23.570 1.00 81.75 92 ARG A CA 1
ATOM 742 C C . ARG A 1 92 ? 3.709 -11.490 -23.360 1.00 81.75 92 ARG A C 1
ATOM 744 O O . ARG A 1 92 ? 4.134 -12.108 -24.329 1.00 81.75 92 ARG A O 1
ATOM 751 N N . THR A 1 93 ? 3.691 -12.009 -22.128 1.00 88.06 93 THR A N 1
ATOM 752 C CA . THR A 1 93 ? 4.161 -13.367 -21.800 1.00 88.06 93 THR A CA 1
ATOM 753 C C . THR A 1 93 ? 3.045 -14.138 -21.082 1.00 88.06 93 THR A C 1
ATOM 755 O O . THR A 1 93 ? 2.960 -14.055 -19.854 1.00 88.06 93 THR A O 1
ATOM 758 N N . PRO A 1 94 ? 2.192 -14.901 -21.800 1.00 91.81 94 PRO A N 1
ATOM 759 C CA . PRO A 1 94 ? 1.005 -15.544 -21.220 1.00 91.81 94 PRO A CA 1
ATOM 760 C C . PRO A 1 94 ? 1.291 -16.370 -19.958 1.00 91.81 94 PRO A C 1
ATOM 762 O O . PRO A 1 94 ? 0.638 -16.181 -18.935 1.00 91.81 94 PRO A O 1
ATOM 765 N N . ALA A 1 95 ? 2.359 -17.173 -19.965 1.00 94.50 95 ALA A N 1
ATOM 766 C CA . ALA A 1 95 ? 2.767 -17.960 -18.800 1.00 94.50 95 ALA A CA 1
ATOM 767 C C . ALA A 1 95 ? 3.092 -17.104 -17.556 1.00 94.50 95 ALA A C 1
ATOM 769 O O . ALA A 1 95 ? 2.860 -17.535 -16.427 1.00 94.50 95 ALA A O 1
ATOM 770 N N . LEU A 1 96 ? 3.614 -15.881 -17.722 1.00 95.44 96 LEU A N 1
ATOM 771 C CA . LEU A 1 96 ? 3.831 -14.966 -16.596 1.00 95.44 96 LEU A CA 1
ATOM 772 C C . LEU A 1 96 ? 2.534 -14.334 -16.115 1.00 95.44 96 LEU A C 1
ATOM 774 O O . LEU A 1 96 ? 2.365 -14.182 -14.904 1.00 95.44 96 LEU A O 1
ATOM 778 N N . ALA A 1 97 ? 1.641 -13.958 -17.036 1.00 96.50 97 ALA A N 1
ATOM 779 C CA . ALA A 1 97 ? 0.321 -13.453 -16.675 1.00 96.50 97 ALA A CA 1
ATOM 780 C C . ALA A 1 97 ? -0.414 -14.472 -15.799 1.00 96.50 97 ALA A C 1
ATOM 782 O O . ALA A 1 97 ? -0.934 -14.105 -14.747 1.00 96.50 97 ALA A O 1
ATOM 783 N N . ASP A 1 98 ? -0.375 -15.750 -16.174 1.00 96.88 98 ASP A N 1
ATOM 784 C CA . ASP A 1 98 ? -1.027 -16.822 -15.422 1.00 96.88 98 ASP A CA 1
ATOM 785 C C . ASP A 1 98 ? -0.387 -17.037 -14.052 1.00 96.88 98 ASP A C 1
ATOM 787 O O . ASP A 1 98 ? -1.098 -17.150 -13.054 1.00 96.88 98 ASP A O 1
ATOM 791 N N . ARG A 1 99 ? 0.948 -16.975 -13.950 1.00 97.12 99 ARG A N 1
ATOM 792 C CA . ARG A 1 99 ? 1.636 -17.015 -12.648 1.00 97.12 99 ARG A CA 1
ATOM 793 C C . ARG A 1 99 ? 1.256 -15.835 -11.755 1.00 97.12 99 ARG A C 1
ATOM 795 O O . ARG A 1 99 ? 0.999 -16.033 -10.570 1.00 97.12 99 ARG A O 1
ATOM 802 N N . LEU A 1 100 ? 1.179 -14.619 -12.304 1.00 97.75 100 LEU A N 1
ATOM 803 C CA . LEU A 1 100 ? 0.756 -13.440 -11.545 1.00 97.75 100 LEU A CA 1
ATOM 804 C C . LEU A 1 100 ? -0.706 -13.564 -11.095 1.00 97.75 100 LEU A C 1
ATOM 806 O O . LEU A 1 100 ? -1.006 -13.297 -9.929 1.00 97.75 100 LEU A O 1
ATOM 810 N N . ARG A 1 101 ? -1.604 -14.019 -11.977 1.00 97.00 101 ARG A N 1
ATOM 811 C CA . ARG A 1 101 ? -3.008 -14.313 -11.646 1.00 97.00 101 ARG A CA 1
ATOM 812 C C . ARG A 1 101 ? -3.126 -15.360 -10.543 1.00 97.00 101 ARG A C 1
ATOM 814 O O . ARG A 1 101 ? -3.917 -15.163 -9.622 1.00 97.00 101 ARG A O 1
ATOM 821 N N . ALA A 1 102 ? -2.304 -16.409 -10.596 1.00 96.31 102 ALA A N 1
ATOM 822 C CA . ALA A 1 102 ? -2.274 -17.498 -9.621 1.00 96.31 102 ALA A CA 1
ATOM 823 C C . ALA A 1 102 ? -1.853 -17.046 -8.214 1.00 96.31 102 ALA A C 1
ATOM 825 O O . ALA A 1 102 ? -2.143 -17.735 -7.240 1.00 96.31 102 ALA A O 1
ATOM 826 N N . THR A 1 103 ? -1.248 -15.858 -8.065 1.00 96.38 103 THR A N 1
ATOM 827 C CA . THR A 1 103 ? -1.039 -15.270 -6.729 1.00 96.38 103 THR A CA 1
ATOM 828 C C . THR A 1 103 ? -2.353 -14.889 -6.031 1.00 96.38 103 THR A C 1
ATOM 830 O O . THR A 1 103 ? -2.331 -14.581 -4.839 1.00 96.38 103 THR A O 1
ATOM 833 N N . GLY A 1 104 ? -3.499 -14.916 -6.723 1.00 94.50 104 GLY A N 1
ATOM 834 C CA . GLY A 1 104 ? -4.812 -14.620 -6.146 1.00 94.50 104 GLY A CA 1
ATOM 835 C C . GLY A 1 104 ? -4.839 -13.225 -5.532 1.00 94.50 104 GLY A C 1
ATOM 836 O O . GLY A 1 104 ? -4.348 -12.278 -6.134 1.00 94.50 104 GLY A O 1
ATOM 837 N N . ASP A 1 105 ? -5.340 -13.092 -4.305 1.00 94.81 105 ASP A N 1
ATOM 838 C CA . ASP A 1 105 ? -5.323 -11.822 -3.569 1.00 94.81 105 ASP A CA 1
ATOM 839 C C . ASP A 1 105 ? -4.124 -11.655 -2.626 1.00 94.81 105 ASP A C 1
ATOM 841 O O . ASP A 1 105 ? -4.089 -10.700 -1.848 1.00 94.81 105 ASP A O 1
ATOM 845 N N . THR A 1 106 ? -3.099 -12.507 -2.734 1.00 96.19 106 THR A N 1
ATOM 846 C CA . THR A 1 106 ? -1.863 -12.437 -1.930 1.00 96.19 106 THR A CA 1
ATOM 847 C C . THR A 1 106 ? -1.271 -11.028 -1.942 1.00 96.19 106 THR A C 1
ATOM 849 O O . THR A 1 106 ? -1.213 -10.374 -2.994 1.00 96.19 106 THR A O 1
ATOM 852 N N . LEU A 1 107 ? -0.838 -10.543 -0.775 1.00 97.38 107 LEU A N 1
ATOM 853 C CA . LEU A 1 107 ? -0.076 -9.300 -0.680 1.00 97.38 107 LEU A CA 1
ATOM 854 C C . LEU A 1 107 ? 1.316 -9.530 -1.279 1.00 97.38 107 LEU A C 1
ATOM 856 O O . LEU A 1 107 ? 2.046 -10.401 -0.813 1.00 97.38 107 LEU A O 1
ATOM 860 N N . LEU A 1 108 ? 1.681 -8.739 -2.287 1.00 98.31 108 LEU A N 1
ATOM 861 C CA . LEU A 1 108 ? 3.004 -8.784 -2.909 1.00 98.31 108 LEU A CA 1
ATOM 862 C C . LEU A 1 108 ? 3.862 -7.653 -2.348 1.00 98.31 108 LEU A C 1
ATOM 864 O O . LEU A 1 108 ? 3.466 -6.486 -2.432 1.00 98.31 108 LEU A O 1
ATOM 868 N N . VAL A 1 109 ? 5.021 -7.980 -1.785 1.00 98.12 109 VAL A N 1
ATOM 869 C CA . VAL A 1 109 ? 5.976 -7.014 -1.240 1.00 98.12 109 VAL A CA 1
ATOM 870 C C . VAL A 1 109 ? 7.349 -7.223 -1.868 1.00 98.12 109 VAL A C 1
ATOM 872 O O . VAL A 1 109 ? 7.895 -8.318 -1.833 1.00 98.12 109 VAL A O 1
ATOM 875 N N . GLU A 1 110 ? 7.925 -6.148 -2.404 1.00 97.88 110 GLU A N 1
ATOM 876 C CA . GLU A 1 110 ? 9.330 -6.117 -2.830 1.00 97.88 110 GLU A CA 1
ATOM 877 C C . GLU A 1 110 ? 10.218 -5.914 -1.592 1.00 97.88 110 GLU A C 1
ATOM 879 O O . GLU A 1 110 ? 10.667 -4.805 -1.290 1.00 97.88 110 GLU A O 1
ATOM 884 N N . GLY A 1 111 ? 10.419 -6.964 -0.800 1.00 97.62 111 GLY A N 1
ATOM 885 C CA . GLY A 1 111 ? 11.392 -6.944 0.289 1.00 97.62 111 GLY A CA 1
ATOM 886 C C . GLY A 1 111 ? 12.818 -6.892 -0.255 1.00 97.62 111 GLY A C 1
ATOM 887 O O . GLY A 1 111 ? 13.193 -7.723 -1.075 1.00 97.62 111 GLY A O 1
ATOM 888 N N . ASN A 1 112 ? 13.622 -5.927 0.197 1.00 95.88 112 ASN A N 1
ATOM 889 C CA . ASN A 1 112 ? 14.991 -5.748 -0.277 1.00 95.88 112 ASN A CA 1
ATOM 890 C C . ASN A 1 112 ? 15.987 -5.326 0.810 1.00 95.88 112 ASN A C 1
ATOM 892 O O . ASN A 1 112 ? 15.624 -4.773 1.845 1.00 95.88 112 ASN A O 1
ATOM 896 N N . THR A 1 113 ? 17.273 -5.572 0.551 1.00 95.06 113 THR A N 1
ATOM 897 C CA . THR A 1 113 ? 18.389 -5.278 1.470 1.00 95.06 113 THR A CA 1
ATOM 898 C C . THR A 1 113 ? 19.278 -4.121 1.002 1.00 95.06 113 THR A C 1
ATOM 900 O O . THR A 1 113 ? 20.200 -3.736 1.713 1.00 95.06 113 THR A O 1
ATOM 903 N N . TRP A 1 114 ? 18.993 -3.519 -0.159 1.00 92.75 114 TRP A N 1
ATOM 904 C CA . TRP A 1 114 ? 19.779 -2.423 -0.750 1.00 92.75 114 TRP A CA 1
ATOM 905 C C . TRP A 1 114 ? 19.216 -1.021 -0.463 1.00 92.75 114 TRP A C 1
ATOM 907 O O . TRP A 1 114 ? 19.657 -0.042 -1.068 1.00 92.75 114 TRP A O 1
ATOM 917 N N . GLY A 1 115 ? 18.240 -0.908 0.442 1.00 95.19 115 GLY A N 1
ATOM 918 C CA . GLY A 1 115 ? 17.782 0.376 0.983 1.00 95.19 115 GLY A CA 1
ATOM 919 C C . GLY A 1 115 ? 16.688 1.094 0.182 1.00 95.19 115 GLY A C 1
ATOM 920 O O . GLY A 1 115 ? 16.395 2.252 0.479 1.00 95.19 115 GLY A O 1
ATOM 921 N N . ASP A 1 116 ? 16.048 0.449 -0.800 1.00 96.06 116 ASP A N 1
ATOM 922 C CA . ASP A 1 116 ? 14.959 1.074 -1.564 1.00 96.06 116 ASP A CA 1
ATOM 923 C C . ASP A 1 116 ? 13.617 0.987 -0.818 1.00 96.06 116 ASP A C 1
ATOM 925 O O . ASP A 1 116 ? 12.900 -0.014 -0.890 1.00 96.06 116 ASP A O 1
ATOM 929 N N . LYS A 1 117 ? 13.275 2.071 -0.112 1.00 96.81 117 LYS A N 1
ATOM 930 C CA . LYS A 1 117 ? 12.007 2.232 0.621 1.00 96.81 117 LYS A CA 1
ATOM 931 C C . LYS A 1 117 ? 10.847 2.730 -0.243 1.00 96.81 117 LYS A C 1
ATOM 933 O O . LYS A 1 117 ? 9.722 2.804 0.247 1.00 96.81 117 LYS A O 1
ATOM 938 N N . PHE A 1 118 ? 11.091 3.143 -1.488 1.00 96.56 118 PHE A N 1
ATOM 939 C CA . PHE A 1 118 ? 10.026 3.655 -2.351 1.00 96.56 118 PHE A CA 1
ATOM 940 C C . PHE A 1 118 ? 9.370 2.512 -3.123 1.00 96.56 118 PHE A C 1
ATOM 942 O O . PHE A 1 118 ? 8.158 2.313 -3.033 1.00 96.56 118 PHE A O 1
ATOM 949 N N . TRP A 1 119 ? 10.162 1.733 -3.858 1.00 97.62 119 TRP A N 1
ATOM 950 C CA . TRP A 1 119 ? 9.636 0.609 -4.634 1.00 97.62 119 TRP A CA 1
ATOM 951 C C . TRP A 1 119 ? 9.371 -0.619 -3.776 1.00 97.62 119 TRP A C 1
ATOM 953 O O . TRP A 1 119 ? 8.425 -1.352 -4.061 1.00 97.62 119 TRP A O 1
ATOM 963 N N . GLY A 1 120 ? 10.142 -0.792 -2.705 1.00 97.69 120 GLY A N 1
ATOM 964 C CA . GLY A 1 120 ? 10.064 -1.952 -1.836 1.00 97.69 120 GLY A CA 1
ATOM 965 C C . GLY A 1 120 ? 9.965 -1.624 -0.355 1.00 97.69 120 GLY A C 1
ATOM 966 O O . GLY A 1 120 ? 9.606 -0.510 0.042 1.00 97.69 120 GLY A O 1
ATOM 967 N N . ARG A 1 121 ? 10.260 -2.638 0.457 1.00 98.19 121 ARG A N 1
ATOM 968 C CA . ARG A 1 121 ? 10.411 -2.540 1.906 1.00 98.19 121 ARG A CA 1
ATOM 969 C C . ARG A 1 121 ? 11.760 -3.080 2.339 1.00 98.19 121 ARG A C 1
ATOM 971 O O . ARG A 1 121 ? 12.238 -4.061 1.784 1.00 98.19 121 ARG A O 1
ATOM 978 N N . VAL A 1 122 ? 12.349 -2.467 3.356 1.00 97.62 122 VAL A N 1
ATOM 979 C CA . VAL A 1 122 ? 13.711 -2.780 3.808 1.00 97.62 122 VAL A CA 1
ATOM 980 C C . VAL A 1 122 ? 13.768 -3.014 5.310 1.00 97.62 122 VAL A C 1
ATOM 982 O O . VAL A 1 122 ? 12.918 -2.480 6.032 1.00 97.62 122 VAL A O 1
ATOM 985 N N . PRO A 1 123 ? 14.773 -3.760 5.804 1.00 96.44 123 PRO A N 1
ATOM 986 C CA . PRO A 1 123 ? 15.080 -3.789 7.224 1.00 96.44 123 PRO A CA 1
ATOM 987 C C . PRO A 1 123 ? 15.353 -2.370 7.728 1.00 96.44 123 PRO A C 1
ATOM 989 O O . PRO A 1 123 ? 16.074 -1.600 7.091 1.00 96.44 123 PRO A O 1
ATOM 992 N N . ASN A 1 124 ? 14.787 -2.012 8.876 1.00 93.25 124 ASN A N 1
ATOM 993 C CA . ASN A 1 124 ? 15.014 -0.713 9.498 1.00 93.25 124 ASN A CA 1
ATOM 994 C C . ASN A 1 124 ? 15.371 -0.907 10.971 1.00 93.25 124 ASN A C 1
ATOM 996 O O . ASN A 1 124 ? 14.709 -1.665 11.680 1.00 93.25 124 ASN A O 1
ATOM 1000 N N . SER A 1 125 ? 16.430 -0.237 11.429 1.00 90.19 125 SER A N 1
ATOM 1001 C CA . SER A 1 125 ? 16.899 -0.383 12.810 1.00 90.19 125 SER A CA 1
ATOM 1002 C C . SER A 1 125 ? 15.778 -0.076 13.810 1.00 90.19 125 SER A C 1
ATOM 1004 O O . SER A 1 125 ? 15.030 0.889 13.639 1.00 90.19 125 SER A O 1
ATOM 1006 N N . GLY A 1 126 ? 15.636 -0.928 14.829 1.00 87.31 126 GLY A N 1
ATOM 1007 C CA . GLY A 1 126 ? 14.576 -0.825 15.837 1.00 87.31 126 GLY A CA 1
ATOM 1008 C C . GLY A 1 126 ? 13.188 -1.290 15.380 1.00 87.31 126 GLY A C 1
ATOM 1009 O O . GLY A 1 126 ? 12.224 -1.098 16.124 1.00 87.31 126 GLY A O 1
ATOM 1010 N N . THR A 1 127 ? 13.074 -1.895 14.192 1.00 93.06 127 THR A N 1
ATOM 1011 C CA . THR A 1 127 ? 11.826 -2.491 13.691 1.00 93.06 127 THR A CA 1
ATOM 1012 C C . THR A 1 127 ? 11.948 -4.008 13.514 1.00 93.06 127 THR A C 1
ATOM 1014 O O . THR A 1 127 ? 13.022 -4.512 13.201 1.00 93.06 127 THR A O 1
ATOM 1017 N N . ARG A 1 128 ? 10.840 -4.734 13.701 1.00 93.88 128 ARG A N 1
ATOM 1018 C CA . ARG A 1 128 ? 10.703 -6.193 13.520 1.00 93.88 128 ARG A CA 1
ATOM 1019 C C . ARG A 1 128 ? 10.214 -6.589 12.126 1.00 93.88 128 ARG A C 1
ATOM 1021 O O . ARG A 1 128 ? 10.151 -7.768 11.804 1.00 93.88 128 ARG A O 1
ATOM 1028 N N . THR A 1 129 ? 9.808 -5.613 11.322 1.00 94.00 129 THR A N 1
ATOM 1029 C CA . THR A 1 129 ? 9.207 -5.811 10.001 1.00 94.00 129 THR A CA 1
ATOM 1030 C C . THR A 1 129 ? 9.928 -4.958 8.973 1.00 94.00 129 THR A C 1
ATOM 1032 O O . THR A 1 129 ? 10.485 -3.911 9.300 1.00 94.00 129 THR A O 1
ATOM 1035 N N . LEU A 1 130 ? 9.872 -5.372 7.709 1.00 96.19 130 LEU A N 1
ATOM 1036 C CA . LEU A 1 130 ? 10.301 -4.514 6.612 1.00 96.19 130 LEU A CA 1
ATOM 1037 C C . LEU A 1 130 ? 9.387 -3.283 6.531 1.00 96.19 130 LEU A C 1
ATOM 1039 O O . LEU A 1 130 ? 8.171 -3.404 6.701 1.00 96.19 130 LEU A O 1
ATOM 1043 N N . VAL A 1 131 ? 9.964 -2.118 6.235 1.00 96.00 131 VAL A N 1
ATOM 1044 C CA . VAL A 1 131 ? 9.247 -0.837 6.100 1.00 96.00 131 VAL A CA 1
ATOM 1045 C C . VAL A 1 131 ? 9.525 -0.169 4.760 1.00 96.00 131 VAL A C 1
ATOM 1047 O O . VAL A 1 131 ? 10.590 -0.364 4.176 1.00 96.00 131 VAL A O 1
ATOM 1050 N N . GLY A 1 132 ? 8.577 0.634 4.283 1.00 96.69 132 GLY A N 1
ATOM 1051 C CA . GLY A 1 132 ? 8.625 1.292 2.982 1.00 96.69 132 GLY A CA 1
ATOM 1052 C C . GLY A 1 132 ? 7.298 1.203 2.231 1.00 96.69 132 GLY A C 1
ATOM 1053 O O . GLY A 1 132 ? 6.397 0.421 2.567 1.00 96.69 132 GLY A O 1
ATOM 1054 N N . ARG A 1 133 ? 7.199 2.000 1.168 1.00 96.25 133 ARG A N 1
ATOM 1055 C CA . ARG A 1 133 ? 5.963 2.247 0.416 1.00 96.25 133 ARG A CA 1
ATOM 1056 C C . ARG A 1 133 ? 5.527 1.082 -0.460 1.00 96.25 133 ARG A C 1
ATOM 1058 O O . ARG A 1 133 ? 4.356 1.029 -0.834 1.00 96.25 133 ARG A O 1
ATOM 1065 N N . ASN A 1 134 ? 6.444 0.166 -0.788 1.00 97.69 134 ASN A N 1
ATOM 1066 C CA . ASN A 1 134 ? 6.158 -1.018 -1.596 1.00 97.69 134 ASN A CA 1
ATOM 1067 C C . ASN A 1 134 ? 5.449 -0.698 -2.932 1.00 97.69 134 ASN A C 1
ATOM 1069 O O . ASN A 1 134 ? 4.505 -1.382 -3.339 1.00 97.69 134 ASN A O 1
ATOM 1073 N N . MET A 1 135 ? 5.853 0.379 -3.616 1.00 97.12 135 MET A N 1
ATOM 1074 C CA . MET A 1 135 ? 5.170 0.808 -4.841 1.00 97.12 135 MET A CA 1
ATOM 1075 C C . MET A 1 135 ? 5.230 -0.245 -5.960 1.00 97.12 135 MET A C 1
ATOM 1077 O O . MET A 1 135 ? 4.298 -0.312 -6.761 1.00 97.12 135 MET A O 1
ATOM 1081 N N . LEU A 1 136 ? 6.262 -1.099 -6.003 1.00 98.31 136 LEU A N 1
ATOM 1082 C CA . LEU A 1 136 ? 6.359 -2.177 -6.993 1.00 98.31 136 LEU A CA 1
ATOM 1083 C C . LEU A 1 136 ? 5.332 -3.274 -6.705 1.00 98.31 136 LEU A C 1
ATOM 1085 O O . LEU A 1 136 ? 4.571 -3.643 -7.595 1.00 98.31 136 LEU A O 1
ATOM 1089 N N . GLY A 1 137 ? 5.240 -3.728 -5.452 1.00 98.06 137 GLY A N 1
ATOM 1090 C CA . GLY A 1 137 ? 4.220 -4.687 -5.030 1.00 98.06 137 GLY A CA 1
ATOM 1091 C C . GLY A 1 137 ? 2.800 -4.189 -5.315 1.00 98.06 137 GLY A C 1
ATOM 1092 O O . GLY A 1 137 ? 1.979 -4.919 -5.871 1.00 98.06 137 GLY A O 1
ATOM 1093 N N . ARG A 1 138 ? 2.522 -2.908 -5.034 1.00 97.06 138 ARG A N 1
ATOM 1094 C CA . ARG A 1 138 ? 1.241 -2.263 -5.380 1.00 97.06 138 ARG A CA 1
ATOM 1095 C C . ARG A 1 138 ? 0.980 -2.245 -6.884 1.00 97.06 138 ARG A C 1
ATOM 1097 O O . ARG A 1 138 ? -0.134 -2.543 -7.306 1.00 97.06 138 ARG A O 1
ATOM 1104 N N . THR A 1 139 ? 2.002 -1.942 -7.681 1.00 97.81 139 THR A N 1
ATOM 1105 C CA . THR A 1 139 ? 1.917 -1.955 -9.148 1.00 97.81 139 THR A CA 1
ATOM 1106 C C . THR A 1 139 ? 1.593 -3.355 -9.669 1.00 97.81 139 THR A C 1
ATOM 1108 O O . THR A 1 139 ? 0.676 -3.508 -10.469 1.00 97.81 139 THR A O 1
ATOM 1111 N N . LEU A 1 140 ? 2.271 -4.390 -9.164 1.00 98.44 140 LEU A N 1
ATOM 1112 C CA . LEU A 1 140 ? 2.016 -5.785 -9.535 1.00 98.44 140 LEU A CA 1
ATOM 1113 C C . LEU A 1 140 ? 0.587 -6.219 -9.198 1.00 98.44 140 LEU A C 1
ATOM 1115 O O . LEU A 1 140 ? -0.069 -6.855 -10.015 1.00 98.44 140 LEU A O 1
ATOM 1119 N N . MET A 1 141 ? 0.080 -5.851 -8.018 1.00 97.81 141 MET A N 1
ATOM 1120 C CA . MET A 1 141 ? -1.295 -6.172 -7.621 1.00 97.81 141 MET A CA 1
ATOM 1121 C C . MET A 1 141 ? -2.343 -5.425 -8.461 1.00 97.81 141 MET A C 1
ATOM 1123 O O . MET A 1 141 ? -3.405 -5.983 -8.729 1.00 97.81 141 MET A O 1
ATOM 1127 N N . ALA A 1 142 ? -2.051 -4.196 -8.901 1.00 95.94 142 ALA A N 1
ATOM 1128 C CA . ALA A 1 142 ? -2.911 -3.460 -9.829 1.00 95.94 142 ALA A CA 1
ATOM 1129 C C . ALA A 1 142 ? -2.940 -4.127 -11.215 1.00 95.94 142 ALA A C 1
ATOM 1131 O O . ALA A 1 142 ? -4.018 -4.438 -11.715 1.00 95.94 142 ALA A O 1
ATOM 1132 N N . VAL A 1 143 ? -1.771 -4.457 -11.777 1.00 97.25 143 VAL A N 1
ATOM 1133 C CA . VAL A 1 143 ? -1.659 -5.193 -13.051 1.00 97.25 143 VAL A CA 1
ATOM 1134 C C . VAL A 1 143 ? -2.342 -6.559 -12.961 1.00 97.25 143 VAL A C 1
ATOM 1136 O O . VAL A 1 143 ? -3.075 -6.948 -13.862 1.00 97.25 143 VAL A O 1
ATOM 1139 N N . ARG A 1 144 ? -2.188 -7.277 -11.843 1.00 97.44 144 ARG A N 1
ATOM 1140 C CA . ARG A 1 144 ? -2.907 -8.532 -11.579 1.00 97.44 144 ARG A CA 1
ATOM 1141 C C . ARG A 1 144 ? -4.424 -8.351 -11.645 1.00 97.44 144 ARG A C 1
ATOM 1143 O O . ARG A 1 144 ? -5.107 -9.192 -12.217 1.00 97.44 144 ARG A O 1
ATOM 1150 N N . SER A 1 145 ? -4.943 -7.272 -11.058 1.00 95.81 145 SER A N 1
ATOM 1151 C CA . SER A 1 145 ? -6.373 -6.949 -11.087 1.00 95.81 145 SER A CA 1
ATOM 1152 C C . SER A 1 145 ? -6.868 -6.700 -12.515 1.00 95.81 145 SER A C 1
ATOM 1154 O O . SER A 1 145 ? -7.922 -7.205 -12.893 1.00 95.81 145 SER A O 1
ATOM 1156 N N . GLU A 1 146 ? -6.087 -5.979 -13.321 1.00 95.31 146 GLU A N 1
ATOM 1157 C CA . GLU A 1 146 ? -6.385 -5.724 -14.738 1.00 95.31 146 GLU A CA 1
ATOM 1158 C C . GLU A 1 146 ? -6.376 -7.014 -15.565 1.00 95.31 146 GLU A C 1
ATOM 1160 O O . GLU A 1 146 ? -7.288 -7.251 -16.351 1.00 95.31 146 GLU A O 1
ATOM 1165 N N . LEU A 1 147 ? -5.394 -7.894 -15.343 1.00 95.25 147 LEU A N 1
ATOM 1166 C CA . LEU A 1 147 ? -5.299 -9.187 -16.027 1.00 95.25 147 LEU A CA 1
ATOM 1167 C C . LEU A 1 147 ? -6.470 -10.125 -15.716 1.00 95.25 147 LEU A C 1
ATOM 1169 O O . LEU A 1 147 ? -6.768 -10.998 -16.532 1.00 95.25 147 LEU A O 1
ATOM 1173 N N . HIS A 1 148 ? -7.104 -9.980 -14.552 1.00 94.81 148 HIS A N 1
ATOM 1174 C CA . HIS A 1 148 ? -8.335 -10.689 -14.182 1.00 94.81 148 HIS A CA 1
ATOM 1175 C C . HIS A 1 148 ? -9.609 -10.006 -14.704 1.00 94.81 148 HIS A C 1
ATOM 1177 O O . HIS A 1 148 ? -10.700 -10.537 -14.520 1.00 94.81 148 HIS A O 1
ATOM 1183 N N . GLY A 1 149 ? -9.502 -8.824 -15.322 1.00 95.25 149 GLY A N 1
ATOM 1184 C CA . GLY A 1 149 ? -10.660 -8.031 -15.738 1.00 95.25 149 GLY A CA 1
ATOM 1185 C C . GLY A 1 149 ? -11.503 -7.531 -14.561 1.00 95.25 149 GLY A C 1
ATOM 1186 O O . GLY A 1 149 ? -12.693 -7.265 -14.717 1.00 95.25 149 GLY A O 1
ATOM 1187 N N . HIS A 1 150 ? -10.922 -7.434 -13.362 1.00 95.75 150 HIS A N 1
ATOM 1188 C CA . HIS A 1 150 ? -11.651 -6.971 -12.187 1.00 95.75 150 HIS A CA 1
ATOM 1189 C C . HIS A 1 150 ? -11.993 -5.478 -12.292 1.00 95.75 150 HIS A C 1
ATOM 1191 O O . HIS A 1 150 ? -11.166 -4.686 -12.757 1.00 95.75 150 HIS A O 1
ATOM 1197 N N . PRO A 1 151 ? -13.172 -5.055 -11.801 1.00 95.00 151 PRO A N 1
ATOM 1198 C CA . PRO A 1 151 ? -13.541 -3.648 -11.808 1.00 95.00 151 PRO A CA 1
ATOM 1199 C C . PRO A 1 151 ? -12.631 -2.839 -10.874 1.00 95.00 151 PRO A C 1
ATOM 1201 O O . PRO A 1 151 ? -12.194 -3.324 -9.831 1.00 95.00 151 PRO A O 1
ATOM 1204 N N . ALA A 1 152 ? -12.407 -1.561 -11.197 1.00 91.81 152 ALA A N 1
ATOM 1205 C CA . ALA A 1 152 ? -11.592 -0.648 -10.381 1.00 91.81 152 ALA A CA 1
ATOM 1206 C C . ALA A 1 152 ? -12.146 -0.422 -8.955 1.00 91.81 152 ALA A C 1
ATOM 1208 O O . ALA A 1 152 ? -11.442 0.065 -8.068 1.00 91.81 152 ALA A O 1
ATOM 1209 N N . THR A 1 153 ? -13.413 -0.771 -8.734 1.00 94.06 153 THR A N 1
ATOM 1210 C CA . THR A 1 153 ? -14.097 -0.720 -7.439 1.00 94.06 153 THR A CA 1
ATOM 1211 C C . THR A 1 153 ? -13.888 -1.976 -6.592 1.00 94.06 153 THR A C 1
ATOM 1213 O O . THR A 1 153 ? -14.378 -2.014 -5.468 1.00 94.06 153 THR A O 1
ATOM 1216 N N . ARG A 1 154 ? -13.171 -2.995 -7.081 1.00 96.31 154 ARG A N 1
ATOM 1217 C CA . ARG A 1 154 ? -12.817 -4.179 -6.292 1.00 96.31 154 ARG A CA 1
ATOM 1218 C C . ARG A 1 154 ? -11.670 -3.855 -5.335 1.00 96.31 154 ARG A C 1
ATOM 1220 O O . ARG A 1 154 ? -10.566 -3.526 -5.774 1.00 96.31 154 ARG A O 1
ATOM 1227 N N . TRP A 1 155 ? -11.894 -4.002 -4.031 1.00 97.25 155 TRP A N 1
ATOM 1228 C CA . TRP A 1 155 ? -10.911 -3.672 -2.993 1.00 97.25 155 TRP A CA 1
ATOM 1229 C C . TRP A 1 155 ? -10.715 -4.835 -2.015 1.00 97.25 155 TRP A C 1
ATOM 1231 O O . TRP A 1 155 ? -11.314 -4.835 -0.943 1.00 97.25 155 TRP A O 1
ATOM 1241 N N . PRO A 1 156 ? -9.840 -5.806 -2.331 1.00 97.25 156 PRO A N 1
ATOM 1242 C CA . PRO A 1 156 ? -9.584 -6.978 -1.483 1.00 97.25 156 PRO A CA 1
ATOM 1243 C C . PRO A 1 156 ? -9.269 -6.654 -0.017 1.00 97.25 156 PRO A C 1
ATOM 1245 O O . PRO A 1 156 ? -9.678 -7.385 0.888 1.00 97.25 156 PRO A O 1
ATOM 1248 N N . ARG A 1 157 ? -8.561 -5.540 0.219 1.00 98.06 157 ARG A N 1
ATOM 1249 C CA . ARG A 1 157 ? -8.175 -5.047 1.547 1.00 98.06 157 ARG A CA 1
ATOM 1250 C C . ARG A 1 157 ? -8.650 -3.619 1.796 1.00 98.06 157 ARG A C 1
ATOM 1252 O O . ARG A 1 157 ? -8.348 -2.720 1.008 1.00 98.06 157 ARG A O 1
ATOM 1259 N N . ALA A 1 158 ? -9.293 -3.397 2.940 1.00 98.50 158 ALA A N 1
ATOM 1260 C CA . ALA A 1 158 ? -9.720 -2.081 3.407 1.00 98.50 158 ALA A CA 1
ATOM 1261 C C . ALA A 1 158 ? -9.036 -1.726 4.732 1.00 98.50 158 ALA A C 1
ATOM 1263 O O . ALA A 1 158 ? -9.174 -2.443 5.718 1.00 98.50 158 ALA A O 1
ATOM 1264 N N . ALA A 1 159 ? -8.309 -0.612 4.778 1.00 98.50 159 ALA A N 1
ATOM 1265 C CA . ALA A 1 159 ? -7.705 -0.110 6.010 1.00 98.50 159 ALA A CA 1
ATOM 1266 C C . ALA A 1 159 ? -8.571 0.960 6.660 1.00 98.50 159 ALA A C 1
ATOM 1268 O O . ALA A 1 159 ? -9.219 1.728 5.957 1.00 98.50 159 ALA A O 1
ATOM 1269 N N . LEU A 1 160 ? -8.516 1.077 7.986 1.00 98.25 160 LEU A N 1
ATOM 1270 C CA . LEU A 1 160 ? -9.069 2.234 8.680 1.00 98.25 160 LEU A CA 1
ATOM 1271 C C . LEU A 1 160 ? -7.978 3.090 9.320 1.00 98.25 160 LEU A C 1
ATOM 1273 O O . LEU A 1 160 ? -7.072 2.591 9.982 1.00 98.25 160 LEU A O 1
ATOM 1277 N N . THR A 1 161 ? -8.120 4.403 9.163 1.00 95.38 161 THR A N 1
ATOM 1278 C CA . THR A 1 161 ? -7.433 5.407 9.976 1.00 95.38 161 THR A CA 1
ATOM 1279 C C . THR A 1 161 ? -8.467 6.378 10.529 1.00 95.38 161 THR A C 1
ATOM 1281 O O . THR A 1 161 ? -9.376 6.812 9.820 1.00 95.38 161 THR A O 1
ATOM 1284 N N . GLY A 1 162 ? -8.382 6.713 11.812 1.00 91.75 162 GLY A N 1
ATOM 1285 C CA . GLY A 1 162 ? -9.433 7.506 12.435 1.00 91.75 162 GLY A CA 1
ATOM 1286 C C . GLY A 1 162 ? -9.045 8.133 13.756 1.00 91.75 162 GLY A C 1
ATOM 1287 O O . GLY A 1 162 ? -7.980 7.864 14.315 1.00 91.75 162 GLY A O 1
ATOM 1288 N N . HIS A 1 163 ? -9.918 9.005 14.246 1.00 87.50 163 HIS A N 1
ATOM 1289 C CA . HIS A 1 163 ? -9.750 9.634 15.546 1.00 87.50 163 HIS A CA 1
ATOM 1290 C C . HIS A 1 163 ? -9.832 8.614 16.689 1.00 87.50 163 HIS A C 1
ATOM 1292 O O . HIS A 1 163 ? -10.597 7.644 16.647 1.00 87.50 163 HIS A O 1
ATOM 1298 N N . ARG A 1 164 ? -9.039 8.865 17.736 1.00 88.75 164 ARG A N 1
ATOM 1299 C CA . ARG A 1 164 ? -9.130 8.137 19.006 1.00 88.75 164 ARG A CA 1
ATOM 1300 C C . ARG A 1 164 ? -10.464 8.437 19.676 1.00 88.75 164 ARG A C 1
ATOM 1302 O O . ARG A 1 164 ? -10.992 9.530 19.507 1.00 88.75 164 ARG A O 1
ATOM 1309 N N . GLU A 1 165 ? -10.941 7.521 20.508 1.00 88.19 165 GLU A N 1
ATOM 1310 C CA . GLU A 1 165 ? -12.236 7.641 21.196 1.00 88.19 165 GLU A CA 1
ATOM 1311 C C . GLU A 1 165 ? -12.448 9.001 21.884 1.00 88.19 165 GLU A C 1
ATOM 1313 O O . GLU A 1 165 ? -13.502 9.612 21.739 1.00 88.19 165 GLU A O 1
ATOM 1318 N N . LYS A 1 166 ? -11.423 9.523 22.571 1.00 88.94 166 LYS A N 1
ATOM 1319 C CA . LYS A 1 166 ? -11.477 10.820 23.272 1.00 88.94 166 LYS A CA 1
ATOM 1320 C C . LYS A 1 166 ? -11.706 12.038 22.367 1.00 88.94 166 LYS A C 1
ATOM 1322 O O . LYS A 1 166 ? -12.046 13.101 22.861 1.00 88.94 166 LYS A O 1
ATOM 1327 N N . LEU A 1 167 ? -11.460 11.898 21.065 1.00 90.19 167 LEU A N 1
ATOM 1328 C CA . LEU A 1 167 ? -11.665 12.941 20.057 1.00 90.19 167 LEU A CA 1
ATOM 1329 C C . LEU A 1 167 ? -13.027 12.794 19.355 1.00 90.19 167 LEU A C 1
ATOM 1331 O O . LEU A 1 167 ? -13.294 13.507 18.394 1.00 90.19 167 LEU A O 1
ATOM 1335 N N . ILE A 1 168 ? -13.863 11.846 19.791 1.00 91.94 168 ILE A N 1
ATOM 1336 C CA . ILE A 1 168 ? -15.179 11.565 19.218 1.00 91.94 168 ILE A CA 1
ATOM 1337 C C . ILE A 1 168 ? -16.223 11.760 20.315 1.00 91.94 168 ILE A C 1
ATOM 1339 O O . ILE A 1 168 ? -16.199 11.077 21.349 1.00 91.94 168 ILE A O 1
ATOM 1343 N N . ALA A 1 169 ? -17.136 12.698 20.071 1.00 92.88 169 ALA A N 1
ATOM 1344 C CA . ALA A 1 169 ? -18.192 13.059 21.005 1.00 92.88 169 ALA A CA 1
ATOM 1345 C C . ALA A 1 169 ? -19.070 11.833 21.350 1.00 92.88 169 ALA A C 1
ATOM 1347 O O . ALA A 1 169 ? -19.409 11.077 20.430 1.00 92.88 169 ALA A O 1
ATOM 1348 N N . PRO A 1 170 ? -19.399 11.588 22.636 1.00 94.31 170 PRO A N 1
ATOM 1349 C CA . PRO A 1 170 ? -20.150 10.409 23.079 1.00 94.31 170 PRO A CA 1
ATOM 1350 C C . PRO A 1 170 ? -21.424 10.132 22.275 1.00 94.31 170 PRO A C 1
ATOM 1352 O O . PRO A 1 170 ? -21.630 9.012 21.815 1.00 94.31 170 PRO A O 1
ATOM 1355 N N . GLU A 1 171 ? -22.211 11.166 22.001 1.00 94.75 171 GLU A N 1
ATOM 1356 C CA . GLU A 1 171 ? -23.483 11.122 21.277 1.00 94.75 171 GLU A CA 1
ATOM 1357 C C . GLU A 1 171 ? -23.360 10.744 19.789 1.00 94.75 171 GLU A C 1
ATOM 1359 O O . GLU A 1 171 ? -24.363 10.523 19.110 1.00 94.75 171 GLU A O 1
ATOM 1364 N N . VAL A 1 172 ? -22.136 10.690 19.252 1.00 95.19 172 VAL A N 1
ATOM 1365 C CA . VAL A 1 172 ? -21.852 10.278 17.868 1.00 95.19 172 VAL A CA 1
ATOM 1366 C C . VAL A 1 172 ? -21.375 8.824 17.796 1.00 95.19 172 VAL A C 1
ATOM 1368 O O . VAL A 1 172 ? -21.402 8.220 16.723 1.00 95.19 172 VAL A O 1
ATOM 1371 N N . ARG A 1 173 ? -20.944 8.231 18.916 1.00 95.12 173 ARG A N 1
ATOM 1372 C CA . ARG A 1 173 ? -20.254 6.931 18.924 1.00 95.12 173 ARG A CA 1
ATOM 1373 C C . ARG A 1 173 ? -21.143 5.784 18.459 1.00 95.12 173 ARG A C 1
ATOM 1375 O O . ARG A 1 173 ? -20.664 4.955 17.688 1.00 95.12 173 ARG A O 1
ATOM 1382 N N . ASP A 1 174 ? -22.412 5.755 18.853 1.00 95.81 174 ASP A N 1
ATOM 1383 C CA . ASP A 1 174 ? -23.346 4.690 18.452 1.00 95.81 174 ASP A CA 1
ATOM 1384 C C . ASP A 1 174 ? -23.653 4.735 16.955 1.00 95.81 174 ASP A C 1
ATOM 1386 O O . ASP A 1 174 ? -23.622 3.711 16.263 1.00 95.81 174 ASP A O 1
ATOM 1390 N N . TRP A 1 175 ? -23.863 5.946 16.431 1.00 97.31 175 TRP A N 1
ATOM 1391 C CA . TRP A 1 175 ? -24.018 6.167 14.998 1.00 97.31 175 TRP A CA 1
ATOM 1392 C C . TRP A 1 175 ? -22.763 5.726 14.236 1.00 97.31 175 TRP A C 1
ATOM 1394 O O . TRP A 1 175 ? -22.867 4.961 13.281 1.00 97.31 175 TRP A O 1
ATOM 1404 N N . LEU A 1 176 ? -21.575 6.144 14.683 1.00 97.69 176 LEU A N 1
ATOM 1405 C CA . LEU A 1 176 ? -20.315 5.791 14.030 1.00 97.69 176 LEU A CA 1
ATOM 1406 C C . LEU A 1 176 ? -20.072 4.276 14.049 1.00 97.69 176 LEU A C 1
ATOM 1408 O O . LEU A 1 176 ? -19.664 3.713 13.038 1.00 97.69 176 LEU A O 1
ATOM 1412 N N . ASN A 1 177 ? -20.345 3.602 15.167 1.00 97.12 177 ASN A N 1
ATOM 1413 C CA . ASN A 1 177 ? -20.249 2.145 15.256 1.00 97.12 177 ASN A CA 1
ATOM 1414 C C . ASN A 1 177 ? -21.203 1.451 14.274 1.00 97.12 177 ASN A C 1
ATOM 1416 O O . ASN A 1 177 ? -20.810 0.502 13.594 1.00 97.12 177 ASN A O 1
ATOM 1420 N N . SER A 1 178 ? -22.443 1.932 14.171 1.00 98.00 178 SER A N 1
ATOM 1421 C CA . SER A 1 178 ? -23.424 1.408 13.214 1.00 98.00 178 SER A CA 1
ATOM 1422 C C . SER A 1 178 ? -22.976 1.632 11.768 1.00 98.00 178 SER A C 1
ATOM 1424 O O . SER A 1 178 ? -23.070 0.729 10.937 1.00 98.00 178 SER A O 1
ATOM 1426 N N . GLU A 1 179 ? -22.409 2.803 11.480 1.00 98.50 179 GLU A N 1
ATOM 1427 C CA . GLU A 1 179 ? -21.905 3.157 10.156 1.00 98.50 179 GLU A CA 1
ATOM 1428 C C . GLU A 1 179 ? -20.683 2.320 9.755 1.00 98.50 179 GLU A C 1
ATOM 1430 O O . GLU A 1 179 ? -20.608 1.840 8.626 1.00 98.50 179 GLU A O 1
ATOM 1435 N N . LEU A 1 180 ? -19.752 2.066 10.680 1.00 98.69 180 LEU A N 1
ATOM 1436 C CA . LEU A 1 180 ? -18.605 1.185 10.440 1.00 98.69 180 LEU A CA 1
ATOM 1437 C C . LEU A 1 180 ? -19.046 -0.254 10.139 1.00 98.69 180 LEU A C 1
ATOM 1439 O O . LEU A 1 180 ? -18.520 -0.860 9.205 1.00 98.69 180 LEU A O 1
ATOM 1443 N N . ARG A 1 181 ? -20.041 -0.786 10.865 1.00 98.69 181 ARG A N 1
ATOM 1444 C CA . ARG A 1 181 ? -20.627 -2.112 10.583 1.00 98.69 181 ARG A CA 1
ATOM 1445 C C . ARG A 1 181 ? -21.287 -2.164 9.212 1.00 98.69 181 ARG A C 1
ATOM 1447 O O . ARG A 1 181 ? -21.018 -3.081 8.437 1.00 98.69 181 ARG A O 1
ATOM 1454 N N . ARG A 1 182 ? -22.095 -1.152 8.882 1.00 98.62 182 ARG A N 1
ATOM 1455 C CA . ARG A 1 182 ? -22.725 -1.024 7.562 1.00 98.62 182 ARG A CA 1
ATOM 1456 C C . ARG A 1 182 ? -21.678 -0.993 6.447 1.00 98.62 182 ARG A C 1
ATOM 1458 O O . ARG A 1 182 ? -21.847 -1.662 5.431 1.00 98.62 182 ARG A O 1
ATOM 1465 N N . LEU A 1 183 ? -20.592 -0.240 6.632 1.00 98.69 183 LEU A N 1
ATOM 1466 C CA . LEU A 1 183 ? -19.504 -0.148 5.659 1.00 98.69 183 LEU A CA 1
ATOM 1467 C C . LEU A 1 183 ? -18.721 -1.451 5.517 1.00 98.69 183 LEU A C 1
ATOM 1469 O O . LEU A 1 183 ? -18.398 -1.808 4.391 1.00 98.69 183 LEU A O 1
ATOM 1473 N N . ALA A 1 184 ? -18.440 -2.171 6.605 1.00 98.81 184 ALA A N 1
ATOM 1474 C CA . ALA A 1 184 ? -1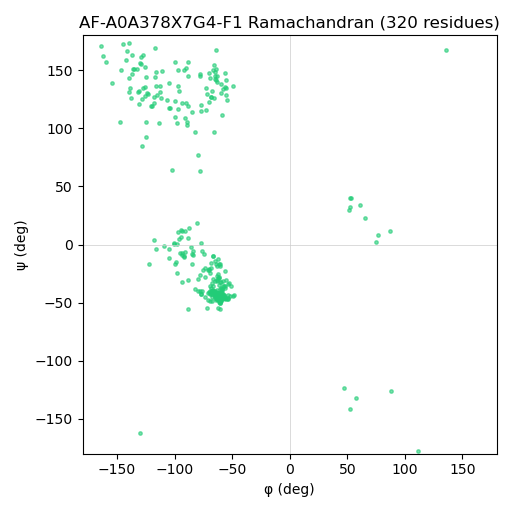7.759 -3.464 6.532 1.00 98.81 184 ALA A CA 1
ATOM 1475 C C . ALA A 1 184 ? -18.564 -4.479 5.699 1.00 98.81 184 ALA A C 1
ATOM 1477 O O . ALA A 1 184 ? -18.004 -5.131 4.819 1.00 98.81 184 ALA A O 1
ATOM 1478 N N . VAL A 1 185 ? -19.885 -4.541 5.905 1.00 98.75 185 VAL A N 1
ATOM 1479 C CA . VAL A 1 185 ? -20.797 -5.372 5.097 1.00 98.75 185 VAL A CA 1
ATOM 1480 C C . VAL A 1 185 ? -20.821 -4.912 3.638 1.00 98.75 185 VAL A C 1
ATOM 1482 O O . VAL A 1 185 ? -20.635 -5.725 2.740 1.00 98.75 185 VAL A O 1
ATOM 1485 N N . LYS A 1 186 ? -20.956 -3.604 3.386 1.00 98.50 186 LYS A N 1
ATOM 1486 C CA . LYS A 1 186 ? -20.951 -3.053 2.022 1.00 98.50 186 LYS A CA 1
ATOM 1487 C C . LYS A 1 186 ? -19.644 -3.343 1.278 1.00 98.50 186 LYS A C 1
ATOM 1489 O O . LYS A 1 186 ? -19.664 -3.691 0.106 1.00 98.50 186 LYS A O 1
ATOM 1494 N N . LEU A 1 187 ? -18.5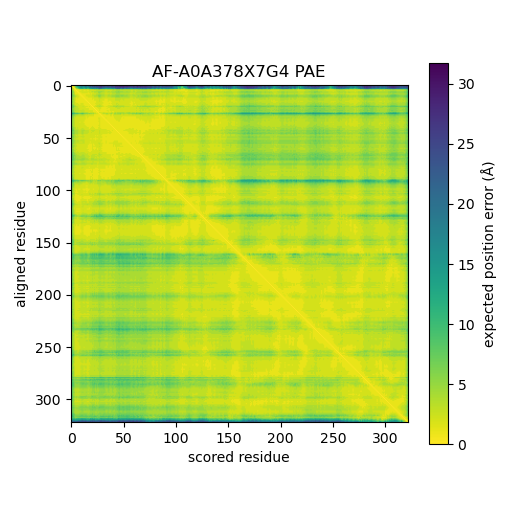02 -3.192 1.944 1.00 98.69 187 LEU A N 1
ATOM 1495 C CA . LEU A 1 187 ? -17.186 -3.493 1.379 1.00 98.69 187 LEU A CA 1
ATOM 1496 C C . LEU A 1 187 ? -17.063 -4.977 1.015 1.00 98.69 187 LEU A C 1
ATOM 1498 O O . LEU A 1 187 ? -16.564 -5.307 -0.060 1.00 98.69 187 LEU A O 1
ATOM 1502 N N . ARG A 1 188 ? -17.570 -5.870 1.869 1.00 98.56 188 ARG A N 1
ATOM 1503 C CA . ARG A 1 188 ? -17.628 -7.303 1.575 1.00 98.56 188 ARG A CA 1
ATOM 1504 C C . ARG A 1 188 ? -18.463 -7.597 0.332 1.00 98.56 188 ARG A C 1
ATOM 1506 O O . ARG A 1 188 ? -17.964 -8.219 -0.602 1.00 98.56 188 ARG A O 1
ATOM 1513 N N . ASP A 1 189 ? -19.709 -7.137 0.339 1.00 98.38 189 ASP A N 1
ATOM 1514 C CA . ASP A 1 189 ? -20.725 -7.571 -0.619 1.00 98.38 189 ASP A CA 1
ATOM 1515 C C . ASP A 1 189 ? -20.574 -6.866 -1.976 1.00 98.38 189 ASP A C 1
ATOM 1517 O O . ASP A 1 189 ? -20.644 -7.516 -3.017 1.00 98.38 189 ASP A O 1
ATOM 1521 N N . ASP A 1 190 ? -20.267 -5.564 -1.979 1.00 97.88 190 ASP A N 1
ATOM 1522 C CA . ASP A 1 190 ? -20.237 -4.755 -3.207 1.00 97.88 190 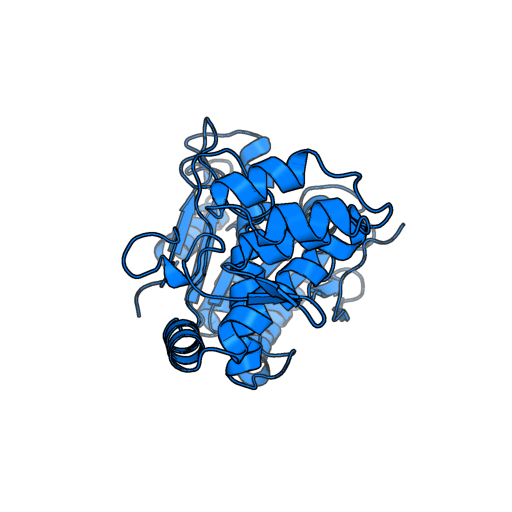ASP A CA 1
ATOM 1523 C C . ASP A 1 190 ? -18.821 -4.584 -3.781 1.00 97.88 190 ASP A C 1
ATOM 1525 O O . ASP A 1 190 ? -18.655 -4.310 -4.970 1.00 97.88 190 ASP A O 1
ATOM 1529 N N . HIS A 1 191 ? -17.787 -4.707 -2.941 1.00 97.56 191 HIS A N 1
ATOM 1530 C CA . HIS A 1 191 ? -16.393 -4.431 -3.320 1.00 97.56 191 HIS A CA 1
ATOM 1531 C C . HIS A 1 191 ? -15.476 -5.655 -3.214 1.00 97.56 191 HIS A C 1
ATOM 1533 O O . HIS A 1 191 ? -14.271 -5.541 -3.463 1.00 97.56 191 HIS A O 1
ATOM 1539 N N . GLN A 1 192 ? -16.040 -6.822 -2.879 1.00 97.56 192 GLN A N 1
ATOM 1540 C CA . GLN A 1 192 ? -15.322 -8.087 -2.687 1.00 97.56 192 GLN A CA 1
ATOM 1541 C C . GLN A 1 192 ? -14.147 -7.960 -1.706 1.00 97.56 192 GLN A C 1
ATOM 1543 O O . GLN A 1 192 ? -13.115 -8.620 -1.849 1.00 97.56 192 GLN A O 1
ATOM 1548 N N . THR A 1 193 ? -14.281 -7.079 -0.713 1.00 98.38 193 THR A N 1
ATOM 1549 C CA . THR A 1 193 ? -13.323 -6.989 0.381 1.00 98.38 193 THR A CA 1
ATOM 1550 C C . THR A 1 193 ? -13.430 -8.250 1.222 1.00 98.38 193 THR A C 1
ATOM 1552 O O . THR A 1 193 ? -14.502 -8.587 1.707 1.00 98.38 193 THR A O 1
ATOM 1555 N N . HIS A 1 194 ? -12.311 -8.930 1.443 1.00 97.56 194 HIS A N 1
ATOM 1556 C CA . HIS A 1 194 ? -12.245 -10.084 2.344 1.00 97.56 194 HIS A CA 1
ATOM 1557 C C . HIS A 1 194 ? -11.332 -9.824 3.552 1.00 97.56 194 HIS A C 1
ATOM 1559 O O . HIS A 1 194 ? -11.225 -10.667 4.439 1.00 97.56 194 HIS A O 1
ATOM 1565 N N . THR A 1 195 ? -10.671 -8.662 3.612 1.00 98.31 195 THR A N 1
ATOM 1566 C CA . THR A 1 195 ? -9.711 -8.332 4.670 1.00 98.31 195 THR A CA 1
ATOM 1567 C C . THR A 1 195 ? -9.840 -6.879 5.130 1.00 98.31 195 THR A C 1
ATOM 1569 O O . THR A 1 195 ? -9.840 -5.952 4.318 1.00 98.31 195 THR A O 1
ATOM 1572 N N . GLY A 1 196 ? -9.909 -6.677 6.446 1.00 98.50 196 GLY A N 1
ATOM 1573 C CA . GLY A 1 196 ? -9.904 -5.368 7.089 1.00 98.50 196 GLY A CA 1
ATOM 1574 C C . GLY A 1 196 ? -8.629 -5.128 7.898 1.00 98.50 196 GLY A C 1
ATOM 1575 O O . GLY A 1 196 ? -8.306 -5.910 8.789 1.00 98.50 196 GLY A O 1
ATOM 1576 N N . ASN A 1 197 ? -7.927 -4.025 7.632 1.00 98.62 197 ASN A N 1
ATOM 1577 C CA . ASN A 1 197 ? -6.722 -3.631 8.363 1.00 98.62 197 ASN A CA 1
ATOM 1578 C C . ASN A 1 197 ? -7.078 -2.632 9.476 1.00 98.62 197 ASN A C 1
ATOM 1580 O O . ASN A 1 197 ? -7.755 -1.630 9.226 1.00 98.62 197 ASN A O 1
ATOM 1584 N N . SER A 1 198 ? -6.578 -2.864 10.689 1.00 98.31 198 SER A N 1
ATOM 1585 C CA . SER A 1 198 ? -6.750 -1.979 11.849 1.00 98.31 198 SER A CA 1
ATOM 1586 C C . SER A 1 198 ? -5.445 -1.836 12.619 1.00 98.31 198 SER A C 1
ATOM 1588 O O . SER A 1 198 ? -4.672 -2.787 12.715 1.00 98.31 198 SER A O 1
ATOM 1590 N N . GLY A 1 199 ? -5.187 -0.668 13.211 1.00 97.31 199 GLY A N 1
ATOM 1591 C CA . GLY A 1 199 ? -4.048 -0.506 14.107 1.00 97.31 199 GLY A CA 1
ATOM 1592 C C . GLY A 1 199 ? -4.344 -0.712 15.581 1.00 97.31 199 GLY A C 1
ATOM 1593 O O . GLY A 1 199 ? -3.534 -0.330 16.429 1.00 97.31 199 GLY A O 1
ATOM 1594 N N . LEU A 1 200 ? -5.529 -1.247 15.891 1.00 95.56 200 LEU A N 1
ATOM 1595 C CA . LEU A 1 200 ? -5.963 -1.621 17.240 1.00 95.56 200 LEU A CA 1
ATOM 1596 C C . LEU A 1 200 ? -5.806 -0.508 18.285 1.00 95.56 200 LEU A C 1
ATOM 1598 O O . LEU A 1 200 ? -5.568 -0.744 19.470 1.00 95.56 200 LEU A O 1
ATOM 1602 N N . ALA A 1 201 ? -5.905 0.732 17.828 1.00 94.31 201 ALA A N 1
ATOM 1603 C CA . ALA A 1 201 ? -5.964 1.920 18.648 1.00 94.31 201 ALA A CA 1
ATOM 1604 C C . ALA A 1 201 ? -7.371 2.102 19.242 1.00 94.31 201 ALA A C 1
ATOM 1606 O O . ALA A 1 201 ? -8.371 1.795 18.606 1.00 94.31 201 ALA A O 1
ATOM 1607 N N . THR A 1 202 ? -7.467 2.650 20.453 1.00 93.19 202 THR A N 1
ATOM 1608 C CA . THR A 1 202 ? -8.772 2.964 21.055 1.00 93.19 202 THR A CA 1
ATOM 1609 C C . THR A 1 202 ? -9.632 3.867 20.165 1.00 93.19 202 THR A C 1
ATOM 1611 O O . THR A 1 202 ? -9.130 4.819 19.557 1.00 93.19 202 THR A O 1
ATOM 1614 N N . GLY A 1 203 ? -10.939 3.606 20.131 1.00 93.38 203 GLY A N 1
ATOM 1615 C CA . GLY A 1 203 ? -11.906 4.321 19.298 1.00 93.38 203 GLY A CA 1
ATOM 1616 C C . GLY A 1 203 ? -12.035 3.702 17.913 1.00 93.38 203 GLY A C 1
ATOM 1617 O O . GLY A 1 203 ? -12.289 2.504 17.798 1.00 93.38 203 GLY A O 1
ATOM 1618 N N . SER A 1 204 ? -11.861 4.521 16.870 1.00 95.38 204 SER A N 1
ATOM 1619 C CA . SER A 1 204 ? -12.174 4.139 15.486 1.00 95.38 204 SER A CA 1
ATOM 1620 C C . SER A 1 204 ? -11.496 2.839 15.040 1.00 95.38 204 SER A C 1
ATOM 1622 O O . SER A 1 204 ? -12.156 2.004 14.432 1.00 95.38 204 SER A O 1
ATOM 1624 N N . ASP A 1 205 ? -10.212 2.633 15.360 1.00 96.94 205 ASP A N 1
ATOM 1625 C CA . ASP A 1 205 ? -9.480 1.415 14.981 1.00 96.94 205 ASP A CA 1
ATOM 1626 C C . ASP A 1 205 ? -10.077 0.149 15.634 1.00 96.94 205 ASP A C 1
ATOM 1628 O O . ASP A 1 205 ? -10.293 -0.846 14.938 1.00 96.94 205 ASP A O 1
ATOM 1632 N N . THR A 1 206 ? -10.372 0.156 16.942 1.00 96.81 206 THR A N 1
ATOM 1633 C CA . THR A 1 206 ? -11.005 -0.992 17.625 1.00 96.81 206 THR A CA 1
ATOM 1634 C C . THR A 1 206 ? -12.454 -1.215 17.187 1.00 96.81 206 THR A C 1
ATOM 1636 O O . THR A 1 206 ? -12.859 -2.358 16.999 1.00 96.81 206 THR A O 1
ATOM 1639 N N . TRP A 1 207 ? -13.226 -0.149 16.947 1.00 97.94 207 TRP A N 1
ATOM 1640 C CA . TRP A 1 207 ? -14.601 -0.269 16.439 1.00 97.94 207 TRP A CA 1
ATOM 1641 C C . TRP A 1 207 ? -14.636 -0.834 15.018 1.00 97.94 207 TRP A C 1
ATOM 1643 O O . TRP A 1 207 ? -15.457 -1.696 14.714 1.00 97.94 207 TRP A O 1
ATOM 1653 N N . TRP A 1 208 ? -13.699 -0.414 14.165 1.00 98.56 208 TRP A N 1
ATOM 1654 C CA . TRP A 1 208 ? -13.511 -0.995 12.839 1.00 98.56 208 TRP A CA 1
ATOM 1655 C C . TRP A 1 208 ? -13.114 -2.465 12.902 1.00 98.56 208 TRP A C 1
ATOM 1657 O O . TRP A 1 208 ? -13.702 -3.277 12.201 1.00 98.56 208 TRP A O 1
ATOM 1667 N N . ALA A 1 209 ? -12.160 -2.827 13.762 1.00 98.56 209 ALA A N 1
ATOM 1668 C CA . ALA A 1 209 ? -11.758 -4.220 13.932 1.00 98.56 209 ALA A CA 1
ATOM 1669 C C . ALA A 1 209 ? -12.937 -5.108 14.370 1.00 98.56 209 ALA A C 1
ATOM 1671 O O . ALA A 1 209 ? -13.099 -6.209 13.849 1.00 98.56 209 ALA A O 1
ATOM 1672 N N . GLY A 1 210 ? -13.796 -4.608 15.266 1.00 98.44 210 GLY A N 1
ATOM 1673 C CA . GLY A 1 210 ? -15.047 -5.275 15.628 1.00 98.44 210 GLY A CA 1
ATOM 1674 C C . GLY A 1 210 ? -15.978 -5.441 14.424 1.00 98.44 210 GLY A C 1
ATOM 1675 O O . GLY A 1 210 ? -16.397 -6.554 14.129 1.00 98.44 210 GLY A O 1
ATOM 1676 N N . ALA A 1 211 ? -16.223 -4.364 13.671 1.00 98.69 211 ALA A N 1
ATOM 1677 C CA . ALA A 1 211 ? -17.057 -4.387 12.467 1.00 98.69 211 ALA A CA 1
ATOM 1678 C C . ALA A 1 211 ? -16.543 -5.353 11.380 1.00 98.69 211 ALA A C 1
ATOM 1680 O O . ALA A 1 211 ? -17.339 -6.029 10.733 1.00 98.69 211 ALA A O 1
ATOM 1681 N N . VAL A 1 212 ? -15.224 -5.444 11.195 1.00 98.75 212 VAL A N 1
ATOM 1682 C CA . VAL A 1 212 ? -14.559 -6.392 10.283 1.00 98.75 212 VAL A CA 1
ATOM 1683 C C . VAL A 1 212 ? -14.883 -7.831 10.682 1.00 98.75 212 VAL A C 1
ATOM 1685 O O . VAL A 1 212 ? -15.323 -8.618 9.845 1.00 98.75 212 VAL A O 1
ATOM 1688 N N . LEU A 1 213 ? -14.737 -8.162 11.967 1.00 98.56 213 LEU A N 1
ATOM 1689 C CA . LEU A 1 213 ? -15.041 -9.497 12.482 1.00 98.56 213 LEU A CA 1
ATOM 1690 C C . LEU A 1 213 ? -16.544 -9.813 12.422 1.00 98.56 213 LEU A C 1
ATOM 1692 O O . LEU A 1 213 ? -16.909 -10.922 12.032 1.00 98.56 213 LEU A O 1
ATOM 1696 N N . ASP A 1 214 ? -17.410 -8.849 12.748 1.00 98.50 214 ASP A N 1
ATOM 1697 C CA . ASP A 1 214 ? -18.873 -8.978 12.646 1.00 98.50 214 ASP A CA 1
ATOM 1698 C C . ASP A 1 214 ? -19.303 -9.254 11.191 1.00 98.50 214 ASP A C 1
ATOM 1700 O O . ASP A 1 214 ? -20.179 -10.080 10.929 1.00 98.50 214 ASP A O 1
ATOM 1704 N N . ALA A 1 215 ? -18.635 -8.618 10.222 1.00 98.50 215 ALA A N 1
ATOM 1705 C CA . ALA A 1 215 ? -18.852 -8.830 8.793 1.00 98.50 215 ALA A CA 1
ATOM 1706 C C . ALA A 1 215 ? -18.214 -10.125 8.251 1.00 98.50 215 ALA A C 1
ATOM 1708 O O . ALA A 1 215 ? -18.366 -10.412 7.062 1.00 98.50 215 ALA A O 1
ATOM 1709 N N . ARG A 1 216 ? -17.555 -10.934 9.096 1.00 98.25 216 ARG A N 1
ATOM 1710 C CA . ARG A 1 216 ? -16.826 -12.163 8.721 1.00 98.25 216 ARG A CA 1
ATOM 1711 C C . ARG A 1 216 ? -15.672 -11.917 7.740 1.00 98.25 216 ARG A C 1
ATOM 1713 O O . ARG A 1 216 ? -15.395 -12.747 6.878 1.00 98.25 216 ARG A O 1
ATOM 1720 N N . LEU A 1 217 ? -15.014 -10.769 7.867 1.00 98.12 217 LEU A N 1
ATOM 1721 C CA . LEU A 1 217 ? -13.791 -10.436 7.143 1.00 98.12 217 LEU A CA 1
ATOM 1722 C C . LEU A 1 217 ? -12.560 -10.846 7.961 1.00 98.12 217 LEU A C 1
ATOM 1724 O O . LEU A 1 217 ? -12.580 -10.786 9.193 1.00 98.12 217 LEU A O 1
ATOM 1728 N N . ALA A 1 218 ? -11.464 -11.185 7.283 1.00 97.88 218 ALA A N 1
ATOM 1729 C CA . ALA A 1 218 ? -10.182 -11.425 7.935 1.00 97.88 218 ALA A CA 1
ATOM 1730 C C . ALA A 1 218 ? -9.650 -10.121 8.551 1.00 97.88 218 ALA A C 1
ATOM 1732 O O . ALA A 1 218 ? -9.512 -9.110 7.857 1.00 97.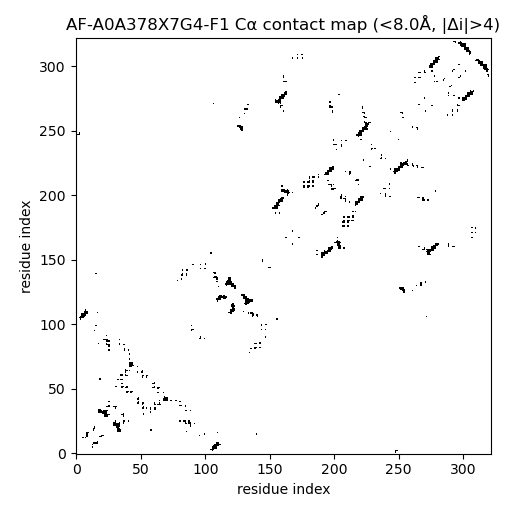88 218 ALA A O 1
ATOM 1733 N N . LEU A 1 219 ? -9.317 -10.133 9.842 1.00 98.44 219 LEU A N 1
ATOM 1734 C CA . LEU A 1 219 ? -8.732 -8.977 10.521 1.00 98.44 219 LEU A CA 1
ATOM 1735 C C . LEU A 1 219 ? -7.204 -9.022 10.438 1.00 98.44 219 LEU A C 1
ATOM 1737 O O . LEU A 1 219 ? -6.578 -9.958 10.936 1.00 98.44 219 LEU A O 1
ATOM 1741 N N . TRP A 1 220 ? -6.598 -7.986 9.857 1.00 98.38 220 TRP A N 1
ATOM 1742 C CA . TRP A 1 220 ? -5.155 -7.753 9.916 1.00 98.38 220 TRP A CA 1
ATOM 1743 C C . TRP A 1 220 ? -4.851 -6.610 10.885 1.00 98.38 220 TRP A C 1
ATOM 1745 O O . TRP A 1 220 ? -5.262 -5.464 10.692 1.00 98.38 220 TRP A O 1
ATOM 1755 N N . ALA A 1 221 ? -4.116 -6.929 11.941 1.00 98.06 221 ALA A N 1
ATOM 1756 C CA . ALA A 1 221 ? -3.742 -6.008 12.997 1.00 98.06 221 ALA A CA 1
ATOM 1757 C C . ALA A 1 221 ? -2.334 -5.443 12.777 1.00 98.06 221 ALA A C 1
ATOM 1759 O O . A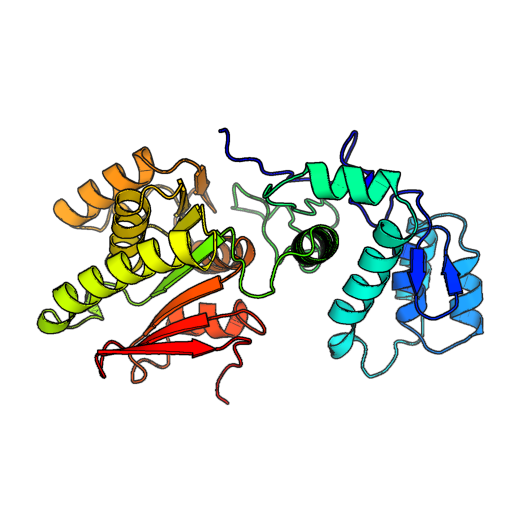LA A 1 221 ? -1.394 -6.181 12.486 1.00 98.06 221 ALA A O 1
ATOM 1760 N N . TYR A 1 222 ? -2.174 -4.136 12.978 1.00 98.00 222 TYR A N 1
ATOM 1761 C CA . TYR A 1 222 ? -0.896 -3.433 12.860 1.00 98.00 222 TYR A CA 1
ATOM 1762 C C . TYR A 1 222 ? -0.594 -2.666 14.150 1.00 98.00 222 TYR A C 1
ATOM 1764 O O . TYR A 1 222 ? -1.169 -1.614 14.413 1.00 98.00 222 TYR A O 1
ATOM 1772 N N . GLN A 1 223 ? 0.336 -3.154 14.961 1.00 96.62 223 GLN A N 1
ATOM 1773 C CA . GLN A 1 223 ? 0.728 -2.517 16.216 1.00 96.62 223 GLN A CA 1
ATOM 1774 C C . GLN A 1 223 ? 2.085 -1.810 16.080 1.00 96.62 223 GLN A C 1
ATOM 1776 O O . GLN A 1 223 ? 3.006 -2.362 15.487 1.00 96.62 223 GLN A O 1
ATOM 1781 N N . PRO A 1 224 ? 2.269 -0.609 16.653 1.00 96.81 224 PRO A N 1
ATOM 1782 C CA . PRO A 1 224 ? 3.557 0.065 16.681 1.00 96.81 224 PRO A CA 1
ATOM 1783 C C . PRO A 1 224 ? 4.547 -0.660 17.611 1.00 96.81 224 PRO A C 1
ATOM 1785 O O . PRO A 1 224 ? 5.736 -0.712 17.318 1.00 96.81 224 PRO A O 1
ATOM 1788 N N . PHE A 1 225 ? 4.070 -1.229 18.720 1.00 96.56 225 PHE A N 1
ATOM 1789 C CA . PHE A 1 225 ? 4.848 -2.022 19.676 1.00 96.56 225 PHE A CA 1
ATOM 1790 C C . PHE A 1 225 ? 3.902 -2.867 20.556 1.00 96.56 225 PHE A C 1
ATOM 1792 O O . PHE A 1 225 ? 2.707 -2.551 20.613 1.00 96.56 225 PHE A O 1
ATOM 1799 N N . PRO A 1 226 ? 4.391 -3.922 21.238 1.00 95.38 226 PRO A N 1
ATOM 1800 C CA . PRO A 1 226 ? 3.534 -4.861 21.972 1.00 95.38 226 PRO A CA 1
ATOM 1801 C C . PRO A 1 226 ? 2.718 -4.220 23.108 1.00 95.38 226 PRO A C 1
ATOM 1803 O O . PRO A 1 226 ? 1.520 -4.463 23.213 1.00 95.38 226 PRO A O 1
ATOM 1806 N N . GLN A 1 227 ? 3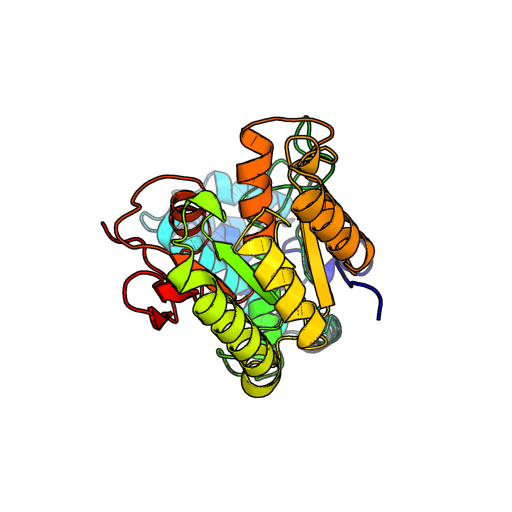.339 -3.351 23.909 1.00 95.38 227 GLN A N 1
ATOM 1807 C CA . GLN A 1 227 ? 2.760 -2.708 25.103 1.00 95.38 227 GLN A CA 1
ATOM 1808 C C . GLN A 1 227 ? 1.852 -1.503 24.793 1.00 95.38 227 GLN A C 1
ATOM 1810 O O . GLN A 1 227 ? 1.610 -0.654 25.649 1.00 95.38 227 GLN A O 1
ATOM 1815 N N . GLN A 1 228 ? 1.356 -1.363 23.556 1.00 94.38 228 GLN A N 1
ATOM 1816 C CA . GLN A 1 228 ? 0.539 -0.208 23.149 1.00 94.38 228 GLN A CA 1
ATOM 1817 C C . GLN A 1 228 ? -0.662 0.035 24.085 1.00 94.38 228 GLN A C 1
ATOM 1819 O O . GLN A 1 228 ? -1.078 1.186 24.249 1.00 94.38 228 GLN A O 1
ATOM 1824 N N . ALA A 1 229 ? -1.231 -1.038 24.640 1.00 95.12 229 ALA A N 1
ATOM 1825 C CA . ALA A 1 229 ? -2.454 -1.017 25.434 1.00 95.12 229 ALA A CA 1
ATOM 1826 C C . ALA A 1 229 ? -2.233 -0.860 26.950 1.00 95.12 229 ALA A C 1
ATOM 1828 O O . ALA A 1 229 ? -3.199 -0.623 27.680 1.00 95.12 229 ALA A O 1
ATOM 1829 N N . ASP A 1 230 ? -0.991 -0.957 27.431 1.00 95.50 230 ASP A N 1
ATOM 1830 C CA . ASP A 1 230 ? -0.648 -0.884 28.858 1.00 95.50 230 ASP A CA 1
ATOM 1831 C C . ASP A 1 230 ? -1.135 0.408 29.537 1.00 95.50 230 ASP A C 1
ATOM 1833 O O . ASP A 1 230 ? -1.598 0.336 30.674 1.00 95.50 230 ASP A O 1
ATOM 1837 N N . PRO A 1 231 ? -1.136 1.585 28.876 1.00 94.12 231 PRO A N 1
ATOM 1838 C CA . PRO A 1 231 ? -1.646 2.807 29.497 1.00 94.12 231 PRO A CA 1
ATOM 1839 C C . PRO A 1 231 ? -3.180 2.896 29.568 1.00 94.12 231 PRO A C 1
ATOM 1841 O O . PRO A 1 231 ? -3.703 3.879 30.087 1.00 94.12 231 PRO A O 1
ATOM 1844 N N . TRP A 1 232 ? -3.929 1.958 28.976 1.00 94.56 232 TRP A N 1
ATOM 1845 C CA . TRP A 1 232 ? -5.391 2.057 28.878 1.00 94.56 232 TRP A CA 1
ATOM 1846 C C . TRP A 1 232 ? -6.095 1.449 30.089 1.00 94.56 232 TRP A C 1
ATOM 1848 O O . TRP A 1 232 ? -5.549 0.573 30.762 1.00 94.56 232 TRP A O 1
ATOM 1858 N N . THR A 1 233 ? -7.334 1.885 30.332 1.00 94.00 233 THR A N 1
ATOM 1859 C CA . THR A 1 233 ? -8.228 1.284 31.330 1.00 94.00 233 THR A CA 1
ATOM 1860 C C . THR A 1 233 ? -8.574 -0.164 30.966 1.00 94.00 233 THR A C 1
ATOM 1862 O O . THR A 1 233 ? -8.306 -0.630 29.854 1.00 94.00 233 THR A O 1
ATOM 1865 N N . GLN A 1 234 ? -9.168 -0.898 31.910 1.00 94.38 234 GLN A N 1
ATOM 1866 C CA . GLN A 1 234 ? -9.411 -2.335 31.769 1.00 94.38 234 GLN A CA 1
ATOM 1867 C C . GLN A 1 234 ? -10.246 -2.683 30.528 1.00 94.38 234 GLN A C 1
ATOM 1869 O O . GLN A 1 234 ? -9.854 -3.559 29.760 1.00 94.38 234 GLN A O 1
ATOM 1874 N N . THR A 1 235 ? -11.345 -1.964 30.281 1.00 93.25 235 THR A N 1
ATOM 1875 C CA . THR A 1 235 ? -12.261 -2.269 29.170 1.00 93.25 235 THR A CA 1
ATOM 1876 C C . THR A 1 235 ? -11.595 -2.139 27.790 1.00 93.25 235 THR A C 1
ATOM 1878 O O . THR A 1 235 ? -11.580 -3.132 27.060 1.00 93.25 235 THR A O 1
ATOM 1881 N N . PRO A 1 236 ? -10.964 -1.006 27.409 1.00 93.38 236 PRO A N 1
ATOM 1882 C CA . PRO A 1 236 ? -10.252 -0.917 26.132 1.00 93.38 236 PRO A CA 1
ATOM 1883 C C . PRO A 1 236 ? -9.061 -1.877 26.019 1.00 93.38 236 PRO A C 1
ATOM 1885 O O . PRO A 1 236 ? -8.749 -2.333 24.920 1.00 93.38 236 PRO A O 1
ATOM 1888 N N . ARG A 1 237 ? -8.389 -2.199 27.135 1.00 95.75 237 ARG A N 1
ATOM 1889 C CA . ARG A 1 237 ? -7.280 -3.163 27.147 1.00 95.75 237 ARG A CA 1
ATOM 1890 C C . ARG A 1 237 ? -7.764 -4.585 26.854 1.00 95.75 237 ARG A C 1
ATOM 1892 O O . ARG A 1 237 ? -7.159 -5.267 26.029 1.00 95.75 237 ARG A O 1
ATOM 1899 N N . HIS A 1 238 ? -8.859 -5.013 27.483 1.00 95.62 238 HIS A N 1
ATOM 1900 C CA . HIS A 1 238 ? -9.492 -6.305 27.210 1.00 95.62 238 HIS A CA 1
ATOM 1901 C C . HIS A 1 238 ? -9.983 -6.395 25.763 1.00 95.62 238 HIS A C 1
ATOM 1903 O O . HIS A 1 238 ? -9.726 -7.392 25.091 1.00 95.62 238 HIS A O 1
ATOM 1909 N N . GLU A 1 239 ? -10.628 -5.341 25.258 1.00 95.44 239 GLU A N 1
ATOM 1910 C CA . GLU A 1 239 ? -11.106 -5.307 23.874 1.00 95.44 239 GLU A CA 1
ATOM 1911 C C . GLU A 1 239 ? -9.952 -5.405 22.868 1.00 95.44 239 GLU A C 1
ATOM 1913 O O . GLU A 1 239 ? -10.016 -6.171 21.909 1.00 95.44 239 GLU A O 1
ATOM 1918 N N . HIS A 1 240 ? -8.854 -4.690 23.115 1.00 96.88 240 HIS A N 1
ATOM 1919 C CA . HIS A 1 240 ? -7.649 -4.793 22.300 1.00 96.88 240 HIS A CA 1
ATOM 1920 C C . HIS A 1 240 ? -7.062 -6.206 22.287 1.00 96.88 240 HIS A C 1
ATOM 1922 O O . HIS A 1 240 ? -6.747 -6.707 21.210 1.00 96.88 240 HIS A O 1
ATOM 1928 N N . ALA A 1 241 ? -6.929 -6.848 23.453 1.00 97.12 241 ALA A N 1
ATOM 1929 C CA . ALA A 1 241 ? -6.426 -8.217 23.545 1.00 97.12 241 ALA A CA 1
ATOM 1930 C C . ALA A 1 241 ? -7.322 -9.185 22.758 1.00 97.12 241 ALA A C 1
ATOM 1932 O O . ALA A 1 241 ? -6.832 -9.902 21.891 1.00 97.12 241 ALA A O 1
ATOM 1933 N N . ARG A 1 242 ? -8.645 -9.101 22.954 1.00 97.50 242 ARG A N 1
ATOM 1934 C CA . ARG A 1 242 ? -9.635 -9.897 22.214 1.00 97.50 242 ARG A CA 1
ATOM 1935 C C . ARG A 1 242 ? -9.491 -9.741 20.699 1.00 97.50 242 ARG A C 1
ATOM 1937 O O . ARG A 1 242 ? -9.526 -10.729 19.973 1.00 97.50 242 ARG A O 1
ATOM 1944 N N . LEU A 1 243 ? -9.368 -8.506 20.210 1.00 98.06 243 LEU A N 1
ATOM 1945 C CA . LEU A 1 243 ? -9.237 -8.223 18.777 1.00 98.06 243 LEU A CA 1
ATOM 1946 C C . LEU A 1 243 ? -7.903 -8.714 18.216 1.00 98.06 243 LEU A C 1
ATOM 1948 O O . LEU A 1 243 ? -7.874 -9.287 17.131 1.00 98.06 243 LEU A O 1
ATOM 1952 N N . ARG A 1 244 ? -6.809 -8.503 18.955 1.00 97.38 244 ARG A N 1
ATOM 1953 C CA . ARG A 1 244 ? -5.472 -8.967 18.580 1.00 97.38 244 ARG A CA 1
ATOM 1954 C C . ARG A 1 244 ? -5.426 -10.487 18.466 1.00 97.38 244 ARG A C 1
ATOM 1956 O O . ARG A 1 244 ? -4.912 -10.990 17.476 1.00 97.38 244 ARG A O 1
ATOM 1963 N N . ASP A 1 245 ? -5.991 -11.200 19.434 1.00 97.38 245 ASP A N 1
ATOM 1964 C CA . ASP A 1 245 ? -5.961 -12.665 19.476 1.00 97.38 245 ASP A CA 1
ATOM 1965 C C . ASP A 1 245 ? -6.858 -13.296 18.390 1.00 97.38 245 ASP A C 1
ATOM 1967 O O . ASP A 1 245 ? -6.641 -14.432 17.979 1.00 97.38 245 ASP A O 1
ATOM 1971 N N . ARG A 1 246 ? -7.843 -12.543 17.877 1.00 97.75 246 ARG A N 1
ATOM 1972 C CA . ARG A 1 246 ? -8.689 -12.931 16.735 1.00 97.75 246 ARG A CA 1
ATOM 1973 C C . ARG A 1 246 ? -8.150 -12.476 15.376 1.00 97.75 246 ARG A C 1
ATOM 1975 O O . ARG A 1 246 ? -8.759 -12.800 14.357 1.00 97.75 246 ARG A O 1
ATOM 1982 N N . ALA A 1 247 ? -7.076 -11.691 15.336 1.00 97.62 247 ALA A N 1
ATOM 1983 C CA . ALA A 1 247 ? -6.505 -11.228 14.081 1.00 97.62 247 ALA A CA 1
ATOM 1984 C C . ALA A 1 247 ? -5.815 -12.393 13.359 1.00 97.62 247 ALA A C 1
ATOM 1986 O O . ALA A 1 247 ? -4.969 -13.074 13.929 1.00 97.62 247 ALA A O 1
ATOM 1987 N N . GLU A 1 248 ? -6.124 -12.590 12.077 1.00 97.38 248 GLU A N 1
ATOM 1988 C CA . GLU A 1 248 ? -5.463 -13.615 11.256 1.00 97.38 248 GLU A CA 1
ATOM 1989 C C . GLU A 1 248 ? -4.001 -13.256 10.959 1.00 97.38 248 GLU A C 1
ATOM 1991 O O . GLU A 1 248 ? -3.180 -14.119 10.653 1.00 97.38 248 GLU A O 1
ATOM 1996 N N . ARG A 1 249 ? -3.669 -11.963 11.047 1.00 96.50 249 ARG A N 1
ATOM 1997 C CA . ARG A 1 249 ? -2.309 -11.447 10.918 1.00 96.50 249 ARG A CA 1
ATOM 1998 C C . ARG A 1 249 ? -2.066 -10.364 11.947 1.00 96.50 249 ARG A C 1
ATOM 2000 O O . ARG A 1 249 ? -2.852 -9.424 12.044 1.00 96.50 249 ARG A O 1
ATOM 2007 N N . LEU A 1 250 ? -0.920 -10.435 12.614 1.00 96.88 250 LEU A N 1
ATOM 2008 C CA . LEU A 1 250 ? -0.409 -9.367 13.459 1.00 96.88 250 LEU A CA 1
ATOM 2009 C C . LEU A 1 250 ? 0.947 -8.887 12.936 1.00 96.88 250 LEU A C 1
ATOM 2011 O O . LEU A 1 250 ? 1.912 -9.644 12.883 1.00 96.88 250 LEU A O 1
ATOM 2015 N N . VAL A 1 251 ? 1.026 -7.610 12.575 1.00 97.00 251 VAL A N 1
ATOM 2016 C CA . VAL A 1 251 ? 2.272 -6.916 12.246 1.00 97.00 251 VAL A CA 1
ATOM 2017 C C . VAL A 1 251 ? 2.641 -6.028 13.425 1.00 97.00 251 VAL A C 1
ATOM 2019 O O . VAL A 1 251 ? 1.904 -5.102 13.756 1.00 97.00 251 VAL A O 1
ATOM 2022 N N . VAL A 1 252 ? 3.787 -6.284 14.054 1.00 97.38 252 VAL A N 1
ATOM 2023 C CA . VAL A 1 252 ? 4.336 -5.423 15.112 1.00 97.38 252 VAL A CA 1
ATOM 2024 C C . VAL A 1 252 ? 5.531 -4.662 14.552 1.00 97.38 252 VAL A C 1
ATOM 2026 O O . VAL A 1 252 ? 6.463 -5.279 14.044 1.00 97.38 252 VAL A O 1
ATOM 2029 N N . VAL A 1 253 ? 5.511 -3.329 14.633 1.00 97.38 253 VAL A N 1
ATOM 2030 C CA . VAL A 1 253 ? 6.553 -2.490 14.028 1.00 97.38 253 VAL A CA 1
ATOM 2031 C C . VAL A 1 253 ? 7.865 -2.587 14.783 1.00 97.38 253 VAL A C 1
ATOM 2033 O O . VAL A 1 253 ? 8.860 -2.895 14.148 1.00 97.38 253 VAL A O 1
ATOM 2036 N N . GLY A 1 254 ? 7.901 -2.346 16.093 1.00 96.00 254 GLY A N 1
ATOM 2037 C CA . GLY A 1 254 ? 9.132 -2.400 16.888 1.00 96.00 254 GLY A CA 1
ATOM 2038 C C . GLY A 1 254 ? 8.937 -3.045 18.257 1.00 96.00 254 GLY A C 1
ATOM 2039 O O . GLY A 1 254 ? 7.818 -3.349 18.660 1.00 96.00 254 GLY A O 1
ATOM 2040 N N . ASP A 1 255 ? 10.038 -3.255 18.982 1.00 93.19 255 ASP A N 1
ATOM 2041 C CA . ASP A 1 255 ? 10.027 -3.931 20.291 1.00 93.19 255 ASP A CA 1
ATOM 2042 C C . ASP A 1 255 ? 9.450 -3.085 21.428 1.00 93.19 255 ASP A C 1
ATOM 2044 O O . ASP A 1 255 ? 8.960 -3.625 22.415 1.00 93.19 255 ASP A O 1
ATOM 2048 N N . ARG A 1 256 ? 9.553 -1.759 21.314 1.00 93.75 256 ARG A N 1
ATOM 2049 C CA . ARG A 1 256 ? 9.266 -0.803 22.389 1.00 93.75 256 ARG A CA 1
ATOM 2050 C C . ARG A 1 256 ? 8.645 0.479 21.853 1.00 93.75 256 ARG A C 1
ATOM 2052 O O . ARG A 1 256 ? 8.597 0.706 20.642 1.00 93.75 256 ARG A O 1
ATOM 2059 N N . TYR A 1 257 ? 8.203 1.334 22.770 1.00 94.31 257 TYR A N 1
ATOM 2060 C CA . TYR A 1 257 ? 7.705 2.661 22.437 1.00 94.31 257 TYR A CA 1
ATOM 2061 C C . TYR A 1 257 ? 8.740 3.462 21.631 1.00 94.31 257 TYR A C 1
ATOM 2063 O O . TYR A 1 257 ? 9.893 3.614 22.033 1.00 94.31 257 TYR A O 1
ATOM 2071 N N . SER A 1 258 ? 8.298 4.007 20.501 1.00 93.12 258 SER A N 1
ATOM 2072 C CA . SER A 1 258 ? 8.997 5.034 19.734 1.00 93.12 258 SER A CA 1
ATOM 2073 C C . SER A 1 258 ? 7.962 5.820 18.941 1.00 93.12 258 SER A C 1
ATOM 2075 O O . SER A 1 258 ? 7.048 5.229 18.359 1.00 93.12 258 SER A O 1
ATOM 2077 N N . ASN A 1 259 ? 8.115 7.144 18.873 1.00 89.12 259 ASN A N 1
ATOM 2078 C CA . ASN A 1 259 ? 7.232 7.992 18.070 1.00 89.12 259 ASN A CA 1
ATOM 2079 C C . ASN A 1 259 ? 7.216 7.546 16.596 1.00 89.12 259 ASN A C 1
ATOM 2081 O O . ASN A 1 259 ? 6.154 7.512 15.976 1.00 89.12 259 ASN A O 1
ATOM 2085 N N . GLY A 1 260 ? 8.370 7.122 16.064 1.00 93.19 260 GLY A N 1
ATOM 2086 C CA . GLY A 1 260 ? 8.489 6.635 14.687 1.00 93.19 260 GLY A CA 1
ATOM 2087 C C . GLY A 1 260 ? 7.672 5.370 14.412 1.00 93.19 260 GLY A C 1
ATOM 2088 O O . GLY A 1 260 ? 7.148 5.208 13.312 1.00 93.19 260 GLY A O 1
ATOM 2089 N N . ASN A 1 261 ? 7.467 4.510 15.416 1.00 95.81 261 ASN A N 1
ATOM 2090 C CA . ASN A 1 261 ? 6.724 3.262 15.231 1.00 95.81 261 ASN A CA 1
ATOM 2091 C C . ASN A 1 261 ? 5.246 3.502 14.909 1.00 95.81 261 ASN A C 1
ATOM 2093 O O . ASN A 1 261 ? 4.640 2.700 14.204 1.00 95.81 261 ASN A O 1
ATOM 2097 N N . PHE A 1 262 ? 4.652 4.602 15.384 1.00 94.62 262 PHE A N 1
ATOM 2098 C CA . PHE A 1 262 ? 3.266 4.945 15.051 1.00 94.62 262 PHE A CA 1
ATOM 2099 C C . PHE A 1 262 ? 3.098 5.349 13.588 1.00 94.62 262 PHE A C 1
ATOM 2101 O O . PHE A 1 262 ? 2.102 4.977 12.969 1.00 94.62 262 PHE A O 1
ATOM 2108 N N . ASP A 1 263 ? 4.054 6.100 13.045 1.00 94.81 263 ASP A N 1
ATOM 2109 C CA . ASP A 1 263 ? 4.008 6.541 11.654 1.00 94.81 263 ASP A CA 1
ATOM 2110 C C . ASP A 1 263 ? 4.313 5.383 10.696 1.00 94.81 263 ASP A C 1
ATOM 2112 O O . ASP A 1 263 ? 3.530 5.128 9.784 1.00 94.81 263 ASP A O 1
ATOM 2116 N N . LEU A 1 264 ? 5.345 4.586 10.992 1.00 96.19 264 LEU A N 1
ATOM 2117 C CA . LEU A 1 264 ? 5.655 3.354 10.256 1.00 96.19 264 LEU A CA 1
ATOM 2118 C C . LEU A 1 264 ? 4.491 2.353 10.292 1.00 96.19 264 LEU A C 1
ATOM 2120 O O . LEU A 1 264 ? 4.182 1.716 9.287 1.00 96.19 264 LEU A O 1
ATOM 2124 N N . ARG A 1 265 ? 3.782 2.244 11.425 1.00 96.88 265 ARG A N 1
ATOM 2125 C CA . ARG A 1 265 ? 2.561 1.430 11.522 1.00 96.88 265 ARG A CA 1
ATOM 2126 C C . ARG A 1 265 ? 1.515 1.897 10.518 1.00 96.88 265 ARG A C 1
ATOM 2128 O O . ARG A 1 265 ? 0.900 1.060 9.865 1.00 96.88 265 ARG A O 1
ATOM 2135 N N . ASN A 1 266 ? 1.297 3.209 10.406 1.00 96.69 266 ASN A N 1
ATOM 2136 C CA . ASN A 1 266 ? 0.338 3.772 9.456 1.00 96.69 266 ASN A CA 1
ATOM 2137 C C . ASN A 1 266 ? 0.786 3.563 8.004 1.00 96.69 266 ASN A C 1
ATOM 2139 O O . ASN A 1 266 ? -0.056 3.221 7.176 1.00 96.69 266 ASN A O 1
ATOM 2143 N N . GLU A 1 267 ? 2.082 3.716 7.707 1.00 97.00 267 GLU A N 1
ATOM 2144 C CA . GLU A 1 267 ? 2.648 3.433 6.381 1.00 97.00 267 GLU A CA 1
ATOM 2145 C C . GLU A 1 267 ? 2.343 1.991 5.949 1.00 97.00 267 GLU A C 1
ATOM 2147 O O . GLU A 1 267 ? 1.856 1.767 4.842 1.00 97.00 267 GLU A O 1
ATOM 2152 N N . LEU A 1 268 ? 2.563 1.015 6.835 1.00 97.69 268 LEU A N 1
ATOM 2153 C CA . LEU A 1 268 ? 2.306 -0.400 6.553 1.00 97.69 268 LEU A CA 1
ATOM 2154 C C . LEU A 1 268 ? 0.811 -0.715 6.442 1.00 97.69 268 LEU A C 1
ATOM 2156 O O . LEU A 1 268 ? 0.385 -1.339 5.471 1.00 97.69 268 LEU A O 1
ATOM 2160 N N . LEU A 1 269 ? 0.014 -0.254 7.410 1.00 97.62 269 LEU A N 1
ATOM 2161 C CA . LEU A 1 269 ? -1.428 -0.498 7.471 1.00 97.62 269 LEU A CA 1
ATOM 2162 C C . LEU A 1 269 ? -2.151 0.016 6.222 1.00 97.62 269 LEU A C 1
ATOM 2164 O O . LEU A 1 269 ? -2.988 -0.695 5.663 1.00 97.62 269 LEU A O 1
ATOM 2168 N N . ILE A 1 270 ? -1.823 1.239 5.793 1.00 97.50 270 ILE A N 1
ATOM 2169 C CA . ILE A 1 270 ? -2.410 1.871 4.606 1.00 97.50 270 ILE A CA 1
ATOM 2170 C C . ILE A 1 270 ? -1.787 1.294 3.335 1.00 97.50 270 ILE A C 1
ATOM 2172 O O . ILE A 1 270 ? -2.504 1.001 2.383 1.00 97.50 270 ILE A O 1
ATOM 2176 N N . GLY A 1 271 ? -0.466 1.098 3.319 1.00 96.50 271 GLY A N 1
ATOM 2177 C CA . GLY A 1 271 ? 0.260 0.591 2.155 1.00 96.50 271 GLY A CA 1
ATOM 2178 C C . GLY A 1 271 ? -0.147 -0.821 1.729 1.00 96.50 271 GLY A C 1
ATOM 2179 O O . GLY A 1 271 ? -0.011 -1.157 0.554 1.00 96.50 271 GLY A O 1
ATOM 2180 N N . ASP A 1 272 ? -0.674 -1.628 2.654 1.00 97.50 272 ASP A N 1
ATOM 2181 C CA . ASP A 1 272 ? -1.200 -2.966 2.368 1.00 97.50 272 ASP A CA 1
ATOM 2182 C C . ASP A 1 272 ? -2.663 -2.957 1.882 1.00 97.50 272 ASP A C 1
ATOM 2184 O O . ASP A 1 272 ? -3.164 -4.001 1.460 1.00 97.50 272 ASP A O 1
ATOM 2188 N N . ALA A 1 273 ? -3.358 -1.815 1.912 1.00 97.50 273 ALA A N 1
ATOM 2189 C CA . ALA A 1 273 ? -4.772 -1.708 1.555 1.00 97.50 273 ALA A CA 1
ATOM 2190 C C . ALA A 1 273 ? -5.022 -1.192 0.129 1.00 97.50 273 ALA A C 1
ATOM 2192 O O . ALA A 1 273 ? -4.202 -0.507 -0.484 1.00 97.50 273 ALA A O 1
ATOM 2193 N N . ASN A 1 274 ? -6.205 -1.514 -0.393 1.00 97.06 274 ASN A N 1
ATOM 2194 C CA . ASN A 1 274 ? -6.720 -1.019 -1.668 1.00 97.06 274 ASN A CA 1
ATOM 2195 C C . ASN A 1 274 ? -7.589 0.234 -1.484 1.00 97.06 274 ASN A C 1
ATOM 2197 O O . ASN A 1 274 ? -7.594 1.103 -2.351 1.00 97.06 274 ASN A O 1
ATOM 2201 N N . VAL A 1 275 ? -8.288 0.333 -0.350 1.00 98.19 275 VAL A N 1
ATOM 2202 C CA . VAL A 1 275 ? -9.150 1.461 0.037 1.00 98.19 275 VAL A CA 1
ATOM 2203 C C . VAL A 1 275 ? -8.920 1.819 1.501 1.00 98.19 275 VAL A C 1
ATOM 2205 O O . VAL A 1 275 ? -8.575 0.956 2.313 1.00 98.19 275 VAL A O 1
ATOM 2208 N N . VAL A 1 276 ? -9.125 3.090 1.848 1.00 98.44 276 VAL A N 1
ATOM 2209 C CA . VAL A 1 276 ? -9.037 3.571 3.232 1.00 98.44 276 VAL A CA 1
ATOM 2210 C C . VAL A 1 276 ? -10.380 4.120 3.703 1.00 98.44 276 VAL A C 1
ATOM 2212 O O . VAL A 1 276 ? -10.949 5.008 3.074 1.00 98.44 276 VAL A O 1
ATOM 2215 N N . VAL A 1 277 ? -10.869 3.637 4.841 1.00 98.50 277 VAL A N 1
ATOM 2216 C CA . VAL A 1 277 ? -11.969 4.241 5.597 1.00 98.50 277 VAL A CA 1
ATOM 2217 C C . VAL A 1 277 ? -11.366 5.260 6.566 1.00 98.50 277 VAL A C 1
ATOM 2219 O O . VAL A 1 277 ? -10.549 4.926 7.423 1.00 98.50 277 VAL A O 1
ATOM 2222 N N . ALA A 1 278 ? -11.746 6.523 6.416 1.00 97.44 278 ALA A N 1
ATOM 2223 C CA . ALA A 1 278 ? -11.202 7.651 7.153 1.00 97.44 278 ALA A CA 1
ATOM 2224 C C . ALA A 1 278 ? -12.263 8.256 8.078 1.00 97.44 278 ALA A C 1
ATOM 2226 O O . ALA A 1 278 ? -13.148 8.981 7.619 1.00 97.44 278 ALA A O 1
ATOM 2227 N N . VAL A 1 279 ? -12.166 7.995 9.383 1.00 97.19 279 VAL A N 1
ATOM 2228 C CA . VAL A 1 279 ? -13.049 8.620 10.385 1.00 97.19 279 VAL A CA 1
ATOM 2229 C C . VAL A 1 279 ? -12.473 9.972 10.786 1.00 97.19 279 VAL A C 1
ATOM 2231 O O . VAL A 1 279 ? -11.405 10.028 11.401 1.00 97.19 279 VAL A O 1
ATOM 2234 N N . ARG A 1 280 ? -13.172 11.062 10.455 1.00 92.94 280 ARG A N 1
ATOM 2235 C CA . ARG A 1 280 ? -12.659 12.424 10.644 1.00 92.94 280 ARG A CA 1
ATOM 2236 C C . ARG A 1 280 ? -13.691 13.419 11.156 1.00 92.94 280 ARG A C 1
ATOM 2238 O O . ARG A 1 280 ? -14.836 13.432 10.713 1.00 92.94 280 ARG A O 1
ATOM 2245 N N . ASP A 1 281 ? -13.236 14.318 12.017 1.00 93.12 281 ASP A N 1
ATOM 2246 C CA . ASP A 1 281 ? -13.823 15.634 12.236 1.00 93.12 281 ASP A CA 1
ATOM 2247 C C . ASP A 1 281 ? -13.016 16.639 11.397 1.00 93.12 281 ASP A C 1
ATOM 2249 O O . ASP A 1 281 ? -11.817 16.801 11.637 1.00 93.12 281 ASP A O 1
ATOM 2253 N N . PRO A 1 282 ? -13.618 17.306 10.396 1.00 90.25 282 PRO A N 1
ATOM 2254 C CA . PRO A 1 282 ? -12.928 18.319 9.599 1.00 90.25 282 PRO A CA 1
ATOM 2255 C C . PRO A 1 282 ? -12.323 19.471 10.411 1.00 90.25 282 PRO A C 1
ATOM 2257 O O . PRO A 1 282 ? -11.390 20.103 9.923 1.00 90.25 282 PRO A O 1
ATOM 2260 N N . ALA A 1 283 ? -12.816 19.739 11.627 1.00 91.25 283 ALA A N 1
ATOM 2261 C CA . ALA A 1 283 ? -12.242 20.754 12.510 1.00 91.25 283 ALA A CA 1
ATOM 2262 C C . ALA A 1 283 ? -10.862 20.348 13.065 1.00 91.25 283 ALA A C 1
ATOM 2264 O O . ALA A 1 283 ? -10.073 21.206 13.462 1.00 91.25 283 ALA A O 1
ATOM 2265 N N . ILE A 1 284 ? -10.536 19.050 13.075 1.00 90.69 284 ILE A N 1
ATOM 2266 C CA . ILE A 1 284 ? -9.236 18.544 13.517 1.00 90.69 284 ILE A CA 1
ATOM 2267 C C . ILE A 1 284 ? -8.283 18.516 12.319 1.00 90.69 284 ILE A C 1
ATOM 2269 O O . ILE A 1 284 ? -8.317 17.620 11.477 1.00 90.69 284 ILE A O 1
ATOM 2273 N N . THR A 1 285 ? -7.384 19.498 12.267 1.00 90.56 285 THR A N 1
ATOM 2274 C CA . THR A 1 285 ? -6.450 19.709 11.145 1.00 90.56 285 THR A CA 1
ATOM 2275 C C . THR A 1 285 ? -5.037 19.180 11.403 1.00 90.56 285 THR A C 1
ATOM 2277 O O . THR A 1 285 ? -4.159 19.298 10.551 1.00 90.56 285 THR A O 1
ATOM 2280 N N . ARG A 1 286 ? -4.784 18.582 12.574 1.00 90.56 286 ARG A N 1
ATOM 2281 C CA . ARG A 1 286 ? -3.477 18.029 12.965 1.00 90.56 286 ARG A CA 1
ATOM 2282 C C . ARG A 1 286 ? -3.629 16.670 13.646 1.00 90.56 286 ARG A C 1
ATOM 2284 O O . ARG A 1 286 ? -4.702 16.308 14.119 1.00 90.56 286 ARG A O 1
ATOM 2291 N N . GLY A 1 287 ? -2.527 15.926 13.724 1.00 89.12 287 GLY A N 1
ATOM 2292 C CA . GLY A 1 287 ? -2.449 14.636 14.412 1.00 89.12 287 GLY A CA 1
ATOM 2293 C C . GLY A 1 287 ? -2.2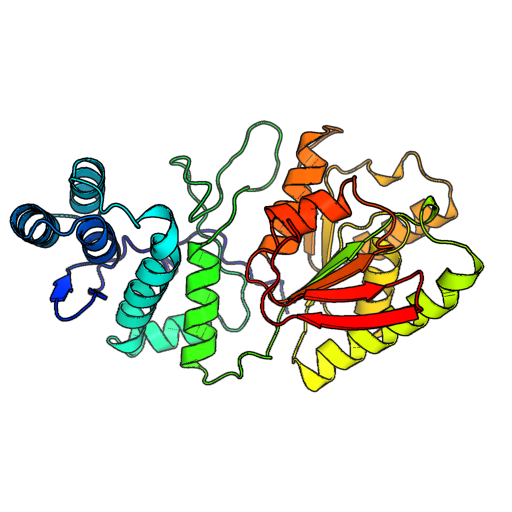60 13.446 13.472 1.00 89.12 287 GLY A C 1
ATOM 2294 O O . GLY A 1 287 ? -2.133 13.597 12.256 1.00 89.12 287 GLY A O 1
ATOM 2295 N N . GLY A 1 288 ? -2.225 12.245 14.056 1.00 89.06 288 GLY A N 1
ATOM 2296 C CA . GLY A 1 288 ? -1.849 11.014 13.353 1.00 89.06 288 GLY A CA 1
ATOM 2297 C C . GLY A 1 288 ? -2.728 10.689 12.144 1.00 89.06 288 GLY A C 1
ATOM 2298 O O . GLY A 1 288 ? -2.197 10.386 11.083 1.00 89.06 288 GLY A O 1
ATOM 2299 N N . THR A 1 289 ? -4.052 10.815 12.271 1.00 90.38 289 THR A N 1
ATOM 2300 C CA . THR A 1 289 ? -5.011 10.546 11.183 1.00 90.38 289 THR A CA 1
ATOM 2301 C C . THR A 1 289 ? -4.795 11.486 9.999 1.00 90.38 289 THR A C 1
ATOM 2303 O O . THR A 1 289 ? -4.716 11.041 8.858 1.00 90.38 289 THR A O 1
ATOM 2306 N N . VAL A 1 290 ? -4.628 12.786 10.269 1.00 91.69 290 VAL A N 1
ATOM 2307 C CA . VAL A 1 290 ? -4.388 13.801 9.232 1.00 91.69 290 VAL A CA 1
ATOM 2308 C C . VAL A 1 290 ? -3.050 13.557 8.533 1.00 91.69 290 VAL A C 1
ATOM 2310 O O . VAL A 1 290 ? -2.988 13.569 7.305 1.00 91.69 290 VAL A O 1
ATOM 2313 N N . SER A 1 291 ? -1.994 13.265 9.302 1.00 93.38 291 SER A N 1
ATOM 2314 C CA . SER A 1 291 ? -0.676 12.921 8.754 1.00 93.38 291 SER A CA 1
ATOM 2315 C C . SER A 1 291 ? -0.737 11.667 7.880 1.00 93.38 291 SER A C 1
ATOM 2317 O O . SER A 1 291 ? -0.203 11.664 6.775 1.00 93.38 291 SER A O 1
ATOM 2319 N N . ALA A 1 292 ? -1.441 10.625 8.330 1.00 93.62 292 ALA A N 1
ATOM 2320 C CA . ALA A 1 292 ? -1.572 9.372 7.595 1.00 93.62 292 ALA A CA 1
ATOM 2321 C C . ALA A 1 292 ? -2.309 9.553 6.257 1.00 93.62 292 ALA A C 1
ATOM 2323 O O . ALA A 1 292 ? -1.853 9.050 5.230 1.00 93.62 292 ALA A O 1
ATOM 2324 N N . LEU A 1 293 ? -3.404 10.324 6.245 1.00 93.88 293 LEU A N 1
ATOM 2325 C CA . LEU A 1 293 ? -4.122 10.657 5.012 1.00 93.88 293 LEU A CA 1
ATOM 2326 C C . LEU A 1 293 ? -3.222 11.413 4.031 1.00 93.88 293 LEU A C 1
ATOM 2328 O O . LEU A 1 293 ? -3.085 11.012 2.876 1.00 93.88 293 LEU A O 1
ATOM 2332 N N . ARG A 1 294 ? -2.560 12.475 4.502 1.00 93.75 294 ARG A N 1
ATOM 2333 C CA . ARG A 1 294 ? -1.690 13.311 3.669 1.00 93.75 294 ARG A CA 1
ATOM 2334 C C . ARG A 1 294 ? -0.499 12.538 3.103 1.00 93.75 294 ARG A C 1
ATOM 2336 O O . ARG A 1 294 ? -0.159 12.730 1.943 1.00 93.75 294 ARG A O 1
ATOM 2343 N N . ASN A 1 295 ? 0.137 11.689 3.907 1.00 93.38 295 ASN A N 1
ATOM 2344 C CA . ASN A 1 295 ? 1.408 11.069 3.536 1.00 93.38 295 ASN A CA 1
ATOM 2345 C C . ASN A 1 295 ? 1.230 9.752 2.763 1.00 93.38 295 ASN A C 1
ATOM 2347 O O . ASN A 1 295 ? 2.085 9.422 1.940 1.00 93.38 295 ASN A O 1
ATOM 2351 N N . TYR A 1 296 ? 0.147 9.006 3.019 1.00 94.88 296 TYR A N 1
ATOM 2352 C CA . TYR A 1 296 ? 0.017 7.615 2.561 1.00 94.88 296 TYR A CA 1
ATOM 2353 C C . TYR A 1 296 ? -1.207 7.337 1.685 1.00 94.88 296 TYR A C 1
ATOM 2355 O O . TYR A 1 296 ? -1.208 6.331 0.981 1.00 94.88 296 TYR A O 1
ATOM 2363 N N . CYS A 1 297 ? -2.216 8.216 1.667 1.00 94.75 297 CYS A N 1
ATOM 2364 C CA . CYS A 1 297 ? -3.448 7.979 0.903 1.00 94.75 297 CYS A CA 1
ATOM 2365 C C . CYS A 1 297 ? -3.486 8.675 -0.465 1.00 94.75 297 CYS A C 1
ATOM 2367 O O . CYS A 1 297 ? -4.484 8.548 -1.166 1.00 94.75 297 CYS A O 1
ATOM 2369 N N . ILE A 1 298 ? -2.444 9.413 -0.871 1.00 91.12 298 ILE A N 1
ATOM 2370 C CA . ILE A 1 298 ? -2.433 10.142 -2.153 1.00 91.12 298 ILE A CA 1
ATOM 2371 C C . ILE A 1 298 ? -2.731 9.182 -3.315 1.00 91.12 298 ILE A C 1
ATOM 2373 O O . ILE A 1 298 ? -2.046 8.175 -3.493 1.00 91.12 298 ILE A O 1
ATOM 2377 N N . GLY A 1 299 ? -3.758 9.509 -4.103 1.00 90.75 299 GLY A N 1
ATOM 2378 C CA . GLY A 1 299 ? -4.191 8.715 -5.255 1.00 90.75 299 GLY A CA 1
ATOM 2379 C C . GLY A 1 299 ? -4.957 7.432 -4.911 1.00 90.75 299 GLY A C 1
ATOM 2380 O O . GLY A 1 299 ? -5.333 6.706 -5.824 1.00 90.75 299 GLY A O 1
ATOM 2381 N N . MET A 1 300 ? -5.209 7.144 -3.630 1.00 93.94 300 MET A N 1
ATOM 2382 C CA . MET A 1 300 ? -6.003 5.988 -3.203 1.00 93.94 300 MET A CA 1
ATOM 2383 C C . MET A 1 300 ? -7.492 6.332 -3.098 1.00 93.94 300 MET A C 1
ATOM 2385 O O . MET A 1 300 ? -7.827 7.470 -2.753 1.00 93.94 300 MET A O 1
ATOM 2389 N N . PRO A 1 301 ? -8.389 5.352 -3.293 1.00 96.88 301 PRO A N 1
ATOM 2390 C CA . PRO A 1 301 ? -9.775 5.472 -2.875 1.00 96.88 301 PRO A CA 1
ATOM 2391 C C . PRO A 1 301 ? -9.875 5.691 -1.358 1.00 96.88 301 PRO A C 1
ATOM 2393 O O . PRO A 1 301 ? -9.280 4.949 -0.570 1.00 96.88 301 PRO A O 1
ATOM 2396 N N . VAL A 1 302 ? -10.640 6.702 -0.941 1.00 97.81 302 VAL A N 1
ATOM 2397 C CA . VAL A 1 302 ? -10.880 7.024 0.473 1.00 97.81 302 VAL A CA 1
ATOM 2398 C C . VAL A 1 302 ? -12.373 7.203 0.727 1.00 97.81 302 VAL A C 1
ATOM 2400 O O . VAL A 1 302 ? -13.005 8.096 0.161 1.00 97.81 302 VAL A O 1
ATOM 2403 N N . ILE A 1 303 ? -12.920 6.389 1.628 1.00 98.25 303 ILE A N 1
ATOM 2404 C CA . ILE A 1 303 ? -14.271 6.520 2.175 1.00 98.25 303 ILE A CA 1
ATOM 2405 C C . ILE A 1 303 ? -14.177 7.377 3.436 1.00 98.25 303 ILE A C 1
ATOM 2407 O O . ILE A 1 303 ? -13.637 6.953 4.450 1.00 98.25 303 ILE A O 1
ATOM 2411 N N . THR A 1 304 ? -14.674 8.604 3.382 1.00 97.38 304 THR A N 1
ATOM 2412 C CA . THR A 1 304 ? -14.632 9.551 4.496 1.00 97.38 304 THR A CA 1
ATOM 2413 C C . THR A 1 304 ? -15.909 9.469 5.317 1.00 97.38 304 THR A C 1
ATOM 2415 O O . THR A 1 304 ? -16.976 9.760 4.792 1.00 97.38 304 THR A O 1
ATOM 2418 N N . ILE A 1 305 ? -15.790 9.176 6.612 1.00 97.81 305 ILE A N 1
ATOM 2419 C CA . ILE A 1 305 ? -16.871 9.316 7.594 1.00 97.81 305 ILE A CA 1
ATOM 2420 C C . ILE A 1 305 ? -16.656 10.626 8.348 1.00 97.81 305 ILE A C 1
ATOM 2422 O O . ILE A 1 305 ? -15.715 10.763 9.132 1.00 97.81 305 ILE A O 1
ATOM 2426 N N . ASN A 1 306 ? -17.522 11.603 8.105 1.00 96.19 306 ASN A N 1
ATOM 2427 C CA . ASN A 1 306 ? -17.498 12.892 8.777 1.00 96.19 306 ASN A CA 1
ATOM 2428 C C . ASN A 1 306 ? -18.347 12.830 10.052 1.00 96.19 306 ASN A C 1
ATOM 2430 O O . ASN A 1 306 ? -19.576 12.863 9.986 1.00 96.19 306 ASN A O 1
ATOM 2434 N N . VAL A 1 307 ? -17.690 12.780 11.213 1.00 95.69 307 VAL A N 1
ATOM 2435 C CA . VAL A 1 307 ? -18.365 12.608 12.513 1.00 95.69 307 VAL A CA 1
ATOM 2436 C C . VAL A 1 307 ? -19.187 13.829 12.936 1.00 95.69 307 VAL A C 1
ATOM 2438 O O . VAL A 1 307 ? -20.160 13.681 13.666 1.00 95.69 307 VAL A O 1
ATOM 2441 N N . ARG A 1 308 ? -18.859 15.029 12.437 1.00 93.44 308 ARG A N 1
ATOM 2442 C CA . ARG A 1 308 ? -19.595 16.266 12.744 1.00 93.44 308 ARG A CA 1
ATOM 2443 C C . ARG A 1 308 ? -20.910 16.359 11.974 1.00 93.44 308 ARG A C 1
ATOM 2445 O O . ARG A 1 308 ? -21.922 16.761 12.530 1.00 93.44 308 ARG A O 1
ATOM 2452 N N . THR A 1 309 ? -20.898 15.993 10.693 1.00 95.62 309 THR A N 1
ATOM 2453 C CA . THR A 1 309 ? -22.096 16.059 9.829 1.00 95.62 309 THR A CA 1
ATOM 2454 C C . THR A 1 309 ? -22.860 14.742 9.751 1.00 95.62 309 THR A C 1
ATOM 2456 O O . THR A 1 309 ? -23.935 14.706 9.158 1.00 95.62 309 THR A O 1
ATOM 2459 N N . ARG A 1 310 ? -22.305 13.665 10.321 1.00 96.06 310 ARG A N 1
ATOM 2460 C CA . ARG A 1 310 ? -22.821 12.293 10.229 1.00 96.06 310 ARG A CA 1
ATOM 2461 C C . ARG A 1 310 ? -23.043 11.844 8.780 1.00 96.06 310 ARG A C 1
ATOM 2463 O O . ARG A 1 310 ? -24.035 11.200 8.450 1.00 96.06 310 ARG A O 1
ATOM 2470 N N . ARG A 1 311 ? -22.116 12.224 7.894 1.00 96.69 311 ARG A N 1
ATOM 2471 C CA . ARG A 1 311 ? -22.146 11.891 6.463 1.00 96.69 311 ARG A CA 1
ATOM 2472 C C . ARG A 1 311 ? -20.954 11.038 6.076 1.00 96.69 311 ARG A C 1
ATOM 2474 O O . ARG A 1 311 ? -19.839 11.292 6.531 1.00 96.69 311 ARG A O 1
ATOM 2481 N N . THR A 1 312 ? -21.196 10.111 5.158 1.00 97.62 312 THR A N 1
ATOM 2482 C CA . THR A 1 312 ? -20.159 9.284 4.547 1.00 97.62 312 THR A CA 1
ATOM 2483 C C . THR A 1 312 ? -20.057 9.599 3.065 1.00 97.62 312 THR A C 1
ATOM 2485 O O . THR A 1 312 ? -21.059 9.605 2.354 1.00 97.62 312 THR A O 1
ATOM 2488 N N . THR A 1 313 ? -18.847 9.879 2.595 1.00 96.69 313 THR A N 1
ATOM 2489 C CA . THR A 1 313 ? -18.553 10.171 1.189 1.00 96.69 313 THR A CA 1
ATOM 2490 C C . THR A 1 313 ? -17.428 9.283 0.691 1.00 96.69 313 THR A C 1
ATOM 2492 O O . THR A 1 313 ? -16.682 8.706 1.480 1.00 96.69 313 THR A O 1
ATOM 2495 N N . ILE A 1 314 ? -17.287 9.174 -0.626 1.00 95.88 314 ILE A N 1
ATOM 2496 C CA . ILE A 1 314 ? -16.188 8.446 -1.248 1.00 95.88 314 ILE A CA 1
ATOM 2497 C C . ILE A 1 314 ? -15.465 9.341 -2.247 1.00 95.88 314 ILE A C 1
ATOM 2499 O O . ILE A 1 314 ? -16.092 10.043 -3.035 1.00 95.88 314 ILE A O 1
ATOM 2503 N N . SER A 1 315 ? -14.137 9.309 -2.203 1.00 94.50 315 SER A N 1
ATOM 2504 C CA . SER A 1 315 ? -13.271 9.826 -3.257 1.00 94.50 315 SER A CA 1
ATOM 2505 C C . SER A 1 315 ? -12.550 8.655 -3.905 1.00 94.50 315 SER A C 1
ATOM 2507 O O . SER A 1 315 ? -11.992 7.817 -3.201 1.00 94.50 315 SER A O 1
ATOM 2509 N N . THR A 1 316 ? -12.549 8.591 -5.234 1.00 91.06 316 THR A N 1
ATOM 2510 C CA . THR A 1 316 ? -11.846 7.548 -6.000 1.00 91.06 316 THR A CA 1
ATOM 2511 C C . THR A 1 316 ? -10.333 7.761 -6.030 1.00 91.06 316 THR A C 1
ATOM 2513 O O . THR A 1 316 ? -9.589 6.803 -6.213 1.00 91.06 316 THR A O 1
ATOM 2516 N N . ALA A 1 317 ? -9.874 8.995 -5.809 1.00 91.81 317 ALA A N 1
ATOM 2517 C CA . ALA A 1 317 ? -8.464 9.347 -5.708 1.00 91.81 317 ALA A CA 1
ATOM 2518 C C . ALA A 1 317 ? -8.287 10.502 -4.717 1.00 91.81 317 ALA A C 1
ATOM 2520 O O . ALA A 1 317 ? -8.596 11.661 -5.010 1.00 91.81 317 ALA A O 1
ATOM 2521 N N . PHE A 1 318 ? -7.782 10.197 -3.525 1.00 91.88 318 PHE A N 1
ATOM 2522 C CA . PHE A 1 318 ? -7.578 11.195 -2.488 1.00 91.88 318 PHE A CA 1
ATOM 2523 C C . PHE A 1 318 ? -6.482 12.188 -2.872 1.00 91.88 318 PHE A C 1
ATOM 2525 O O . PHE A 1 318 ? -5.374 11.819 -3.273 1.00 91.88 318 PHE A O 1
ATOM 2532 N N . ARG A 1 319 ? -6.809 13.468 -2.699 1.00 87.94 319 ARG A N 1
ATOM 2533 C CA . ARG A 1 319 ? -5.883 14.590 -2.795 1.00 87.94 319 ARG A CA 1
ATOM 2534 C C . ARG A 1 319 ? -5.936 15.344 -1.469 1.00 87.94 319 ARG A C 1
ATOM 2536 O O . ARG A 1 319 ? -7.041 15.640 -1.010 1.00 87.94 319 ARG A O 1
ATOM 2543 N N . PRO A 1 320 ? -4.790 15.629 -0.833 1.00 76.81 320 PRO A N 1
ATOM 2544 C CA . PRO A 1 320 ? -4.786 16.495 0.333 1.00 76.81 320 PRO A CA 1
ATOM 2545 C C . PRO A 1 320 ? -5.346 17.864 -0.071 1.00 76.81 320 PRO A C 1
ATOM 2547 O O . PRO A 1 320 ? -5.044 18.360 -1.157 1.00 76.81 320 PRO A O 1
ATOM 2550 N N . HIS A 1 321 ? -6.192 18.447 0.780 1.00 67.06 321 HIS A N 1
ATOM 2551 C CA . HIS A 1 321 ? -6.562 19.850 0.614 1.00 67.06 321 HIS A CA 1
ATOM 2552 C C . HIS A 1 321 ? -5.309 20.719 0.830 1.00 67.06 321 HIS A C 1
ATOM 2554 O O . HIS A 1 321 ? -4.482 20.332 1.665 1.00 67.06 321 HIS A O 1
ATOM 2560 N N . PRO A 1 322 ? -5.150 21.806 0.052 1.00 48.06 322 PRO A N 1
ATOM 2561 C CA . PRO A 1 322 ? -4.015 22.718 0.171 1.00 48.06 322 PRO A CA 1
ATOM 2562 C C . PRO A 1 322 ? -3.879 23.322 1.571 1.00 48.06 322 PRO A C 1
ATOM 2564 O O . PRO A 1 322 ? -4.913 23.458 2.269 1.00 48.06 322 PRO A O 1
#

Sequence (322 aa):
MPVNVIDRFEDQHRYLSNFSDFPAAYRDRWYPTAEHAFAAAKTTDPQWIARIADAPSPGAAKQLGRRVPLRPDWETIKTQVMREVVASKFARTPALADRLRATGDTLLVEGNTWGDKFWGRVPNSGTRTLVGRNMLGRTLMAVRSELHGHPATRWPRAALTGHREKLIAPEVRDWLNSELRRLAVKLRDDHQTHTGNSGLATGSDTWWAGAVLDARLALWAYQPFPQQADPWTQTPRHEHARLRDRAERLVVVGDRYSNGNFDLRNELLIGDANVVVAVRDPAITRGGTVSALRNYCIGMPVITINVRTRRTTISTAFRPHP

Secondary structure (DSSP, 8-state):
----EE----GGGGGGSTTSS--EEETTEEESSHHHHHHHTT---HHHHHHHHT-SSHHHHHHHTTTS---TTHHHHHHHHHHHHHHHHHHT-HHHHHHHHHTTTPEE--B-SS--TTTSBB--TT-SS-BS--HHHHHHHHHHHHHTT--TT--SEEEEEE--GGGS-HHHHHHHHHHHHHHHHHHHHHH---EEEE---TTHHHHHHHHHHHTTPEEEEEESSGGGGTTS-HHHHHHHHHHHHT-SEEEE--SS--HHHHHHHHHHHHHT-SEEEEEE-TT--SSHHHHHHHHH-TTS-EEEEETTTTEEEEESS-----

Organism: NCBI:txid134964

Nearest PDB structures (foldseek):
  2b3w-assembly1_A  TM=8.702E-01  e=1.998E-10  Escherichia coli
  3uqz-assembly1_A  TM=7.011E-01  e=1.289E-04  Streptococcus pneumoniae
  3ot5-assembly5_A  TM=4.656E-01  e=3.769E-01  Listeria monocytogenes EGD-e
  5enz-assembly1_A  TM=3.162E-01  e=8.279E-01  Staphylococcus aureus
  5enz-assembly1_B  TM=2.963E-01  e=4.470E+00  Staphylococcus aureus

Radius of gyration: 20.9 Å; Cα contacts (8 Å, |Δi|>4): 625; chains: 1; bounding box: 49×43×61 Å

Foldseek 3Di:
DAQFAPAACDDVNVLLDQQDQFWWDDPPDIARGLLLQLLLVQDPDPVLNVVSRPQPGSVRSNVSSVVYPGDPCCVVCSLVSSLRRSLRRLVVDVVSLVVLLVCPLYQYFHEDDPPPQACGFYDDPQWPDTFHLNSSSVSSNVSSCVSVVHDLLAKQEEEEDEDAPVVADPVLQVLLLVVLLVVLLCCCPVRVHQEYEAQLGHGPRLSNLVSNVVNNHAYAYQYLEDCPCVVDDPVSSVSSVVSQVRHSHYGYTGHDDDPVSLQRSLSVRLSRTQEYEYEDAPVDCDDSSNCSCAPHQAQGKYWYQHSVVRDTDIDRGDDDDD

InterPro domains:
  IPR012816 NADAR [PF08719] (10-148)
  IPR012816 NADAR [TIGR02464] (11-147)
  IPR012816 NADAR [cd15457] (8-145)
  IPR037238 YbiA-like superfamily [G3DSA:1.10.357.40] (3-151)
  IPR037238 YbiA-like superfamily [SSF143990] (8-149)

Solvent-accessible surface area (backbone atoms only — not comparable to full-atom values): 16824 Å² total; per-residue (Å²): 128,82,80,54,64,44,57,46,46,51,80,96,39,24,81,75,34,48,77,26,95,45,53,10,32,48,86,99,43,79,19,65,16,30,30,18,32,55,25,28,67,41,33,83,53,65,68,58,31,52,55,20,52,70,36,94,39,44,68,52,6,45,55,48,41,71,70,52,71,66,42,94,58,43,90,79,41,51,66,58,53,47,41,51,21,53,41,35,32,30,72,77,34,64,74,52,36,51,55,50,48,69,49,66,87,45,47,50,33,34,42,45,88,86,70,53,38,57,47,11,17,15,81,44,94,78,42,75,44,67,45,49,54,20,47,50,18,52,41,53,55,51,44,35,38,55,77,69,67,52,60,94,69,58,26,52,24,36,14,49,47,35,50,44,43,95,77,49,61,75,93,44,48,65,58,51,49,52,49,42,34,53,46,34,42,46,36,33,75,76,18,58,24,51,31,31,31,20,48,61,39,65,36,43,22,42,49,42,48,48,18,21,51,75,54,72,27,46,32,35,35,28,30,28,22,83,69,74,48,70,89,51,59,70,67,67,32,51,52,39,50,56,52,58,75,65,28,74,37,78,47,50,30,17,85,52,95,50,81,64,26,54,54,55,24,45,45,49,42,46,58,71,31,56,31,35,40,35,43,39,49,88,87,60,82,68,56,70,47,50,50,43,48,60,74,62,33,64,65,30,30,33,38,37,37,30,65,82,78,74,43,75,49,76,37,77,53,33,69,71,79,132

Mean predicted aligned error: 3.73 Å

=== Feature glossary ===
Annotated list of the representations used here:

Nearest PDB structures. The Foldseek neighbor list gives the closest experimentally determined structures in the PDB, ranked by structural alignment. TM-score near 1 means near-identical fold; near 0.3 means only rough topology match. This is how one finds what a novel AlphaFold prediction most resembles in the solved-structure universe.

Foldseek 3Di. Foldseek's 3Di representation compresses backbone geometry into a per-residue letter drawn from a learned twenty-state alphabet. It captures the tertiary interaction pattern around each residue — which residues are packed against it in space, regardless of where they are in sequence.

Radius of gyration, Cα contacts, bounding box. Radius of gyration (Rg) is the root-mean-square distance of Cα atoms from their centroid — a single number for overall size and compactness. A globular domain of N residues has Rg ≈ 2.2·N^0.38 Å; an extended or disordered chain has a much larger Rg. The Cα contact count is the number of residue pairs whose Cα atoms are within 8 Å and are more than four positions apart in sequence — a standard proxy for tertiary packing density. The bounding box is the smallest axis-aligned box enclosing all Cα atoms.

InterPro / GO / CATH / organism. The annotation block draws on four external resources. InterPro: which protein families and domains the sequence belongs to. GO: standardized terms for what the protein does, what process it participates in, and where in the cell it acts. CATH: which structural fold it has in the CATH hierarchy. Organism: the species of origin.

mmCIF coordinates. The mmCIF block holds the 3D Cartesian coordinates of each backbone atom (N, Cα, C, O) in ångströms. mmCIF is the PDB's canonical archive format — a tagged-loop text representation of the atomic model.

pLDDT. pLDDT is the predicted lDDT-Cα score: AlphaFold's confidence that the local environment of each residue (all inter-atomic distances within 15 Å) is correctly placed. It is a per-residue number between 0 and 100, with higher meaning more reliable.

Backbone torsions (φ/ψ). φ (phi) and ψ (psi) are the two rotatable backbone dihedrals per residue: φ is the C(i-1)–N–Cα–C torsion, ψ is the N–Cα–C–N(i+1) torsion, both in degrees on (−180°, 180°]. α-helical residues cluster near (−60°, −45°); β-strand residues near (−120°, +130°). A Ramachandran plot is simply a scatter of (φ, ψ) for every residue.

B-factor. For experimental (PDB) structures, the B-factor (temperature factor) quantifies the positional spread of each atom in the crystal — a combination of thermal vibration and static disorder — in units of Å². High B-factors mark flexible loops or poorly resolved regions; low B-factors mark the rigid, well-ordered core.

Secondary structure (3-state, P-SEA). SS3 is a coarse helix/strand/coil call (letters a/b/c) made by the P-SEA algorithm from inter-Cα distances and dihedrals. It is less detailed than DSSP but needs only Cα positions.

Predicted aligned error. Predicted aligned error is AlphaFold's pairwise confidence. Unlike pLDDT (per-residue), PAE is per-residue-pair and captures whether two parts of the structure are correctly placed relative to each other. Units are ångströms of expected positional error.

Solvent-accessible surface area. Solvent-accessible surface area (SASA) is the area in Å² traced out by the centre of a 1.4 Å probe sphere (a water molecule) rolled over the protein's van der Waals surface (Shrake–Rupley / Lee–Richards construction). Buried residues have near-zero SASA; fully exposed residues can exceed 200 Å². The total SASA scales roughly with the number of surface residues.

Secondary structure (8-state, DSSP). The SS8 string is DSSP's per-residue secondary-structure call. α-helix (H) means an i→i+4 H-bond ladder; β-strand (E) means the residue participates in a β-sheet; 3₁₀ (G) and π (I) are tighter and wider helices; T/S are turns/bends; '-' is loop.

Rendered structure images. Structure imag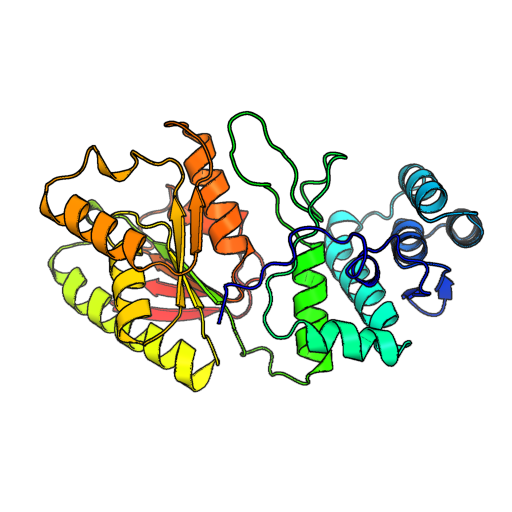es are PyMOL renders from six orthogonal camera directions. Cartoon representation draws helices as coils and strands as arrows; sticks shows the backbone as bonds; surface shows the solvent-excluded envelope. Rainbow coloring maps sequence position to hue (blue→red, N→C); chain coloring assigns a distinct color per polypeptide.

Sequence. The amino-acid sequence is the protein's primary structure: the linear order of residues from the N-terminus to the C-terminus, written in one-letter code. Everything else here — the 3D coordinates, the secondary structure, the domain annotations — is ultimately a consequence of this string.

Contact-map, Ramachandran, and PAE plots. Three diagnostic plots accompany the record. The Cα contact map visualizes the tertiary structure as a 2D adjacency matrix (8 Å cutoff, sequence-local contacts suppressed). The Ramachandran plot shows the distribution of backbone (φ, ψ) torsions, with points in the α and β basins reflecting secondary structure content. The PAE plot shows AlphaFold's inter-residue confidence as a color matrix.